Protein AF-A0A1W9SG39-F1 (afdb_monomer)

Mean predicted aligned error: 6.09 Å

Nearest PDB structures (foldseek):
  4rwr-assembly2_B  TM=7.608E-01  e=7.439E-05  Bacillus anthracis
  4rwr-assembly1_A  TM=7.223E-01  e=7.922E-05  Bacillus anthracis
  6ozb-assembly1_A  TM=2.897E-01  e=6.536E+00  Nostoc sp. PCC 7120 = FACHB-418

Secondary structure (DSSP, 8-state):
------STT---GGGS--TTSHHHHHHHHHSPPP-TT-GGG---TTS-HHHHTTSEEEEEEEHHHHHHHHHHHHTS---SEEEEEEEEE-TTS-EEEEEEEESS--EEEESHHHHHHHT-TT--S-S-EEEEEEE-TTS-EEEEEEEEE-SS---S--HHHHHHHHHTT--HHHHHHHHSTT------S--

Solvent-accessible surface area (backbone atoms only — not comparable to full-atom values): 10855 Å² total; per-residue (Å²): 111,69,61,81,56,63,18,97,81,63,58,58,76,77,83,42,62,64,24,48,40,70,68,34,32,47,50,45,62,76,56,67,68,57,22,46,49,43,54,94,77,62,86,58,88,83,56,64,70,73,65,58,55,27,45,60,36,75,53,73,42,48,38,69,56,42,37,48,31,36,18,62,64,68,75,41,84,34,58,57,62,68,46,76,41,79,74,35,42,41,67,44,30,32,39,47,27,34,38,37,39,31,74,71,40,69,46,80,40,60,42,55,72,51,46,18,43,29,70,25,96,88,38,47,58,35,42,27,54,51,72,45,70,44,59,48,98,87,67,48,46,54,27,40,37,39,44,29,38,40,61,58,92,73,70,68,71,56,66,61,23,46,51,45,41,40,77,73,68,46,49,74,65,58,48,46,50,66,50,40,74,94,69,82,89,76,87,88,68,85,135

pLDDT: mean 87.55, std 13.47, range [47.53, 98.62]

Structure (mmCIF, N/CA/C/O backbone):
data_AF-A0A1W9SG39-F1
#
_entry.id   AF-A0A1W9SG39-F1
#
loop_
_atom_site.group_PDB
_atom_site.id
_atom_site.type_symbol
_atom_site.label_atom_id
_atom_site.label_alt_id
_atom_site.label_comp_id
_atom_site.label_asym_id
_atom_site.label_entity_id
_atom_site.label_seq_id
_atom_site.pdbx_PDB_ins_code
_atom_site.Cartn_x
_atom_site.Cartn_y
_atom_site.Cartn_z
_atom_site.occupancy
_atom_site.B_iso_or_equiv
_atom_site.auth_seq_id
_atom_site.auth_comp_id
_atom_site.auth_asym_id
_atom_site.auth_atom_id
_atom_site.pdbx_PDB_model_num
ATOM 1 N N . MET A 1 1 ? 0.313 -7.801 -12.765 1.00 47.53 1 MET A N 1
ATOM 2 C CA . MET A 1 1 ? 1.581 -7.133 -12.410 1.00 47.53 1 MET A CA 1
ATOM 3 C C . MET A 1 1 ? 2.188 -7.935 -11.276 1.00 47.53 1 MET A C 1
ATOM 5 O O . MET A 1 1 ? 1.427 -8.334 -10.407 1.00 47.53 1 MET A O 1
ATOM 9 N N . PHE A 1 2 ? 3.479 -8.245 -11.322 1.00 56.44 2 PHE A N 1
ATOM 10 C CA . PHE A 1 2 ? 4.172 -8.919 -10.219 1.00 56.44 2 PHE A CA 1
ATOM 11 C C . PHE A 1 2 ? 4.842 -7.865 -9.333 1.00 56.44 2 PHE A C 1
ATOM 13 O O . PHE A 1 2 ? 5.082 -6.752 -9.811 1.00 56.44 2 PHE A O 1
ATOM 20 N N . PRO A 1 3 ? 5.133 -8.171 -8.063 1.00 58.78 3 PRO A N 1
ATOM 21 C CA . PRO A 1 3 ? 6.001 -7.320 -7.268 1.00 58.78 3 PRO A CA 1
ATOM 22 C C . PRO A 1 3 ? 7.351 -7.232 -7.992 1.00 58.78 3 PRO A C 1
ATOM 24 O O . PRO A 1 3 ? 7.796 -8.197 -8.618 1.00 58.78 3 PRO A O 1
ATOM 27 N N . ILE A 1 4 ? 7.947 -6.042 -8.008 1.00 65.19 4 ILE A N 1
ATOM 28 C CA . ILE A 1 4 ? 9.127 -5.782 -8.830 1.00 65.19 4 ILE A CA 1
ATOM 29 C C . ILE A 1 4 ? 10.373 -6.223 -8.050 1.00 65.19 4 ILE A C 1
ATOM 31 O O . ILE A 1 4 ? 10.741 -5.594 -7.058 1.00 65.19 4 ILE A O 1
ATOM 35 N N . PHE A 1 5 ? 10.979 -7.318 -8.513 1.00 70.81 5 PHE A N 1
ATOM 36 C CA . PHE A 1 5 ? 12.245 -7.899 -8.052 1.00 70.81 5 PHE A CA 1
ATOM 37 C C . PHE A 1 5 ? 13.243 -7.832 -9.210 1.00 70.81 5 PHE A C 1
ATOM 39 O O . PHE A 1 5 ? 13.433 -8.808 -9.933 1.00 70.81 5 PHE A O 1
ATOM 46 N N . ASP A 1 6 ? 13.762 -6.643 -9.497 1.00 71.69 6 ASP A N 1
ATOM 47 C CA . ASP A 1 6 ? 14.499 -6.388 -10.738 1.00 71.69 6 ASP A CA 1
ATOM 48 C C . ASP A 1 6 ? 15.906 -5.827 -10.541 1.00 71.69 6 ASP A C 1
ATOM 50 O O . ASP A 1 6 ? 16.498 -5.330 -11.487 1.00 71.69 6 ASP A O 1
ATOM 54 N N . GLY A 1 7 ? 16.472 -5.905 -9.337 1.00 67.38 7 GLY A N 1
ATOM 55 C CA . GLY A 1 7 ? 17.845 -5.468 -9.105 1.00 67.38 7 GLY A CA 1
ATOM 56 C C . GLY A 1 7 ? 18.887 -6.380 -9.764 1.00 67.38 7 GLY A C 1
ATOM 57 O O . GLY A 1 7 ? 18.636 -7.558 -10.019 1.00 67.38 7 GLY A O 1
ATOM 58 N N . ASP A 1 8 ? 20.097 -5.848 -9.966 1.00 62.97 8 ASP A N 1
ATOM 59 C CA . ASP A 1 8 ? 21.191 -6.489 -10.727 1.00 62.97 8 ASP A CA 1
ATOM 60 C C . ASP A 1 8 ? 21.603 -7.894 -10.242 1.00 62.97 8 ASP A C 1
ATOM 62 O O . ASP A 1 8 ? 22.225 -8.640 -10.992 1.00 62.97 8 ASP A O 1
ATOM 66 N N . ASN A 1 9 ? 21.259 -8.276 -9.007 1.00 58.53 9 ASN A N 1
ATOM 67 C CA . ASN A 1 9 ? 21.633 -9.573 -8.432 1.00 58.53 9 ASN A CA 1
ATOM 68 C C . ASN A 1 9 ? 20.589 -10.680 -8.648 1.00 58.53 9 ASN A C 1
ATOM 70 O O . ASN A 1 9 ? 20.768 -11.776 -8.122 1.00 58.53 9 ASN A O 1
ATOM 74 N N . GLY A 1 10 ? 19.515 -10.420 -9.404 1.00 53.59 10 GLY A N 1
ATOM 75 C CA . GLY A 1 10 ? 18.551 -11.455 -9.784 1.00 53.59 10 GLY A CA 1
ATOM 76 C C . GLY A 1 10 ? 17.919 -12.174 -8.589 1.00 53.59 10 GLY A C 1
ATOM 77 O O . GLY A 1 10 ? 17.768 -13.397 -8.628 1.00 53.59 10 GLY A O 1
ATOM 78 N N . GLU A 1 11 ? 17.579 -11.437 -7.524 1.00 52.72 11 GLU A N 1
ATOM 79 C CA . GLU A 1 11 ? 16.810 -12.002 -6.413 1.00 52.72 11 GLU A CA 1
ATOM 80 C C . GLU A 1 11 ? 15.514 -12.601 -6.961 1.00 52.72 11 GLU A C 1
ATOM 82 O O . GLU A 1 11 ? 14.768 -11.975 -7.720 1.00 52.72 11 GLU A O 1
ATOM 87 N N . ASN A 1 12 ? 15.298 -13.875 -6.647 1.00 53.62 12 ASN A N 1
ATOM 88 C CA . ASN A 1 12 ? 14.219 -14.642 -7.234 1.00 53.62 12 ASN A CA 1
ATOM 89 C C . ASN A 1 12 ? 12.923 -14.355 -6.473 1.00 53.62 12 ASN A C 1
ATOM 91 O O . ASN A 1 12 ? 12.893 -14.351 -5.247 1.00 53.62 12 ASN A O 1
ATOM 95 N N . LEU A 1 13 ? 11.811 -14.286 -7.212 1.00 52.53 13 LEU A N 1
ATOM 96 C CA . LEU A 1 13 ? 10.431 -14.337 -6.693 1.00 52.53 13 LEU A CA 1
ATOM 97 C C . LEU A 1 13 ? 10.198 -15.417 -5.611 1.00 52.53 13 LEU A C 1
ATOM 99 O O . LEU A 1 13 ? 9.230 -15.333 -4.867 1.00 52.53 13 LEU A O 1
ATOM 103 N N . LYS A 1 14 ? 11.065 -16.435 -5.541 1.00 57.56 14 LYS A N 1
ATOM 104 C CA . LYS A 1 14 ? 10.993 -17.569 -4.615 1.00 57.56 14 LYS A CA 1
ATOM 105 C C . LYS A 1 14 ? 11.201 -17.204 -3.143 1.00 57.56 14 LYS A C 1
ATOM 107 O O . LYS A 1 14 ? 10.814 -18.001 -2.302 1.00 57.56 14 LYS A O 1
ATOM 112 N N . ASP A 1 15 ? 11.783 -16.048 -2.825 1.00 66.19 15 ASP A N 1
ATOM 113 C CA . ASP A 1 15 ? 12.177 -15.737 -1.439 1.00 66.19 15 ASP A CA 1
ATOM 114 C C . ASP A 1 15 ? 11.034 -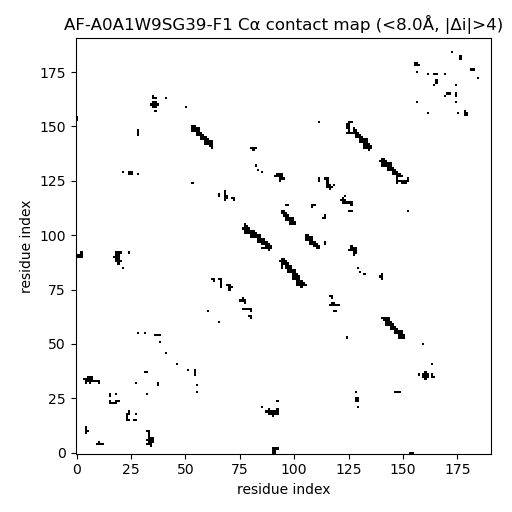15.148 -0.584 1.00 66.19 15 ASP A C 1
ATOM 116 O O . ASP A 1 15 ? 11.116 -15.111 0.652 1.00 66.19 15 ASP A O 1
ATOM 120 N N . TYR A 1 16 ? 9.954 -14.702 -1.236 1.00 68.56 16 TYR A N 1
ATOM 121 C CA . TYR A 1 16 ? 8.841 -13.978 -0.609 1.00 68.56 16 TYR A CA 1
ATOM 122 C C . TYR A 1 16 ? 7.468 -14.642 -0.793 1.00 68.56 16 TYR A C 1
ATOM 124 O O . TYR A 1 16 ? 6.475 -14.080 -0.337 1.00 68.56 16 TYR A O 1
ATOM 132 N N . ASP A 1 17 ? 7.415 -15.824 -1.419 1.00 76.75 17 ASP A N 1
ATOM 133 C CA . ASP A 1 17 ? 6.189 -16.598 -1.655 1.00 76.75 17 ASP A CA 1
ATOM 134 C C . ASP A 1 17 ? 5.049 -15.769 -2.303 1.00 76.75 17 ASP A C 1
ATOM 136 O O . ASP A 1 17 ? 5.285 -14.836 -3.076 1.00 76.75 17 ASP A O 1
ATOM 140 N N . ASP A 1 18 ? 3.787 -16.145 -2.068 1.00 86.06 18 ASP A N 1
ATOM 141 C CA . ASP A 1 18 ? 2.616 -15.473 -2.633 1.00 86.06 18 ASP A CA 1
ATOM 142 C C . ASP A 1 18 ? 2.240 -14.217 -1.832 1.00 86.06 18 ASP A C 1
ATOM 144 O O . ASP A 1 18 ? 1.757 -14.309 -0.700 1.00 86.06 18 ASP A O 1
ATOM 148 N N . LEU A 1 19 ? 2.409 -13.035 -2.438 1.00 89.25 19 LEU A N 1
ATOM 149 C CA . LEU A 1 19 ? 2.067 -11.750 -1.813 1.00 89.25 19 LEU A CA 1
ATOM 150 C C . LEU A 1 19 ? 0.557 -11.485 -1.698 1.00 89.25 19 LEU A C 1
ATOM 152 O O . LEU A 1 19 ? 0.167 -10.431 -1.189 1.00 89.25 19 LEU A O 1
ATOM 156 N N . THR A 1 20 ? -0.308 -12.399 -2.152 1.00 91.06 20 THR A N 1
ATOM 157 C CA . THR A 1 20 ? -1.731 -12.329 -1.788 1.00 91.06 20 THR A CA 1
ATOM 158 C C . THR A 1 20 ? -1.936 -12.541 -0.281 1.00 91.06 20 THR A C 1
ATOM 160 O O . THR A 1 20 ? -2.898 -12.015 0.280 1.00 91.06 20 THR A O 1
ATOM 163 N N . ALA A 1 21 ? -1.009 -13.232 0.396 1.00 91.25 21 ALA A N 1
ATOM 164 C CA . ALA A 1 21 ? -1.034 -13.439 1.839 1.00 91.25 21 ALA A CA 1
ATOM 165 C C . ALA A 1 21 ? -0.440 -12.244 2.612 1.00 91.25 21 ALA A C 1
ATOM 167 O O . ALA A 1 21 ? 0.646 -11.747 2.303 1.00 91.25 21 ALA A O 1
ATOM 168 N N . ASN A 1 22 ? -1.130 -11.812 3.676 1.00 88.50 22 ASN A N 1
ATOM 169 C CA . ASN A 1 22 ? -0.726 -10.668 4.505 1.00 88.50 22 ASN A CA 1
ATOM 170 C C . ASN A 1 22 ? 0.649 -10.859 5.177 1.00 88.50 22 ASN A C 1
ATOM 172 O O . ASN A 1 22 ? 1.426 -9.908 5.253 1.00 88.50 22 ASN A O 1
ATOM 176 N N . GLU A 1 23 ? 0.972 -12.071 5.635 1.00 90.38 23 GLU A N 1
ATOM 177 C CA . GLU A 1 23 ? 2.254 -12.378 6.290 1.00 90.38 23 GLU A CA 1
ATOM 178 C C . GLU A 1 23 ? 3.436 -12.271 5.316 1.00 90.38 23 GLU A C 1
ATOM 180 O O . GLU A 1 23 ? 4.444 -11.628 5.617 1.00 90.38 23 GLU A O 1
ATOM 185 N N . ASN A 1 24 ? 3.271 -12.813 4.108 1.00 91.06 24 ASN A N 1
ATOM 186 C CA . ASN A 1 24 ? 4.270 -12.746 3.042 1.00 91.06 24 ASN A CA 1
ATOM 187 C C . ASN A 1 24 ? 4.508 -11.301 2.595 1.00 91.06 24 ASN A C 1
ATOM 189 O O . ASN A 1 24 ? 5.651 -10.865 2.441 1.00 91.06 24 ASN A O 1
ATOM 193 N N . LEU A 1 25 ? 3.431 -10.517 2.458 1.00 91.94 25 LEU A N 1
ATOM 194 C CA . LEU A 1 25 ? 3.538 -9.088 2.183 1.00 91.94 25 LEU A CA 1
ATOM 195 C C . LEU A 1 25 ? 4.300 -8.360 3.293 1.00 91.94 25 LEU A C 1
ATOM 197 O O . LEU A 1 25 ? 5.172 -7.546 2.992 1.00 91.94 25 LEU A O 1
ATOM 201 N N . LYS A 1 26 ? 3.985 -8.634 4.563 1.00 93.25 26 LYS A N 1
ATOM 202 C CA . LYS A 1 26 ? 4.668 -8.010 5.699 1.00 93.25 26 LYS A CA 1
ATOM 203 C C . LYS A 1 26 ? 6.173 -8.242 5.610 1.00 93.25 26 LYS A C 1
ATOM 205 O O . LYS A 1 26 ? 6.919 -7.264 5.617 1.00 93.25 26 LYS A O 1
ATOM 210 N N . LYS A 1 27 ? 6.594 -9.496 5.403 1.00 90.69 27 LYS A N 1
ATOM 211 C CA . LYS A 1 27 ? 8.000 -9.859 5.168 1.00 90.69 27 LYS A CA 1
ATOM 212 C C . LYS A 1 27 ? 8.595 -9.072 3.997 1.00 90.69 27 LYS A C 1
ATOM 214 O O . LYS A 1 27 ? 9.631 -8.436 4.151 1.00 90.69 27 LYS A O 1
ATOM 219 N N . TRP A 1 28 ? 7.919 -9.039 2.849 1.00 88.94 28 TRP A N 1
ATOM 220 C CA . TRP A 1 28 ? 8.388 -8.327 1.653 1.00 88.94 28 TRP A CA 1
ATOM 221 C C . TRP A 1 28 ? 8.517 -6.804 1.836 1.00 88.94 28 TRP A C 1
ATOM 223 O O . TRP A 1 28 ? 9.405 -6.156 1.266 1.00 88.94 28 TRP A O 1
ATOM 233 N N . VAL A 1 29 ? 7.637 -6.198 2.633 1.00 90.00 29 VAL A N 1
ATOM 234 C CA . VAL A 1 29 ? 7.705 -4.771 2.964 1.00 90.00 29 VAL A CA 1
ATOM 235 C C . VAL A 1 29 ? 8.875 -4.497 3.915 1.00 90.00 29 VAL A C 1
ATOM 237 O O . VAL A 1 29 ? 9.604 -3.530 3.683 1.00 90.00 29 VAL A O 1
ATOM 240 N N . THR A 1 30 ? 9.097 -5.337 4.933 1.00 88.31 30 THR A N 1
ATOM 241 C CA . THR A 1 30 ? 10.156 -5.143 5.944 1.00 88.31 30 THR A CA 1
ATOM 242 C C . THR A 1 30 ? 11.551 -5.549 5.473 1.00 88.31 30 THR A C 1
ATOM 244 O O . THR A 1 30 ? 12.539 -4.966 5.916 1.00 88.31 30 THR A O 1
ATOM 247 N N . GLU A 1 31 ? 11.638 -6.508 4.556 1.00 86.44 31 GLU A N 1
ATOM 248 C CA . GLU A 1 31 ? 12.875 -7.019 3.962 1.00 86.44 31 GLU A CA 1
ATOM 249 C C . GLU A 1 31 ? 12.904 -6.623 2.481 1.00 86.44 31 GLU A C 1
ATOM 251 O O . GLU A 1 31 ? 12.595 -7.442 1.614 1.00 86.44 31 GLU A O 1
ATOM 256 N N . PRO A 1 32 ? 13.190 -5.347 2.157 1.00 78.56 32 PRO A N 1
ATOM 257 C CA . PRO A 1 32 ? 13.078 -4.864 0.792 1.00 78.56 32 PRO A CA 1
ATOM 258 C C . PRO A 1 32 ? 14.049 -5.598 -0.142 1.00 78.56 32 PRO A C 1
ATOM 260 O O . PRO A 1 32 ? 15.251 -5.588 0.141 1.00 78.56 32 PRO A O 1
ATOM 263 N N . PRO A 1 33 ? 13.565 -6.138 -1.275 1.00 77.31 33 PRO A N 1
ATOM 264 C CA . PRO A 1 33 ? 14.421 -6.828 -2.223 1.00 77.31 33 PRO A CA 1
ATOM 265 C C . PRO A 1 33 ? 15.349 -5.850 -2.942 1.00 77.31 33 PRO A C 1
ATOM 267 O O . PRO A 1 33 ? 15.151 -4.620 -2.941 1.00 77.31 33 PRO A O 1
ATOM 270 N N . ASN A 1 34 ? 16.330 -6.407 -3.637 1.00 78.12 34 ASN A N 1
ATOM 271 C CA . ASN A 1 34 ? 17.076 -5.672 -4.637 1.00 78.12 34 ASN A CA 1
ATOM 272 C C . ASN A 1 34 ? 16.163 -5.354 -5.836 1.00 78.12 34 ASN A C 1
ATOM 274 O O . ASN A 1 34 ? 15.663 -6.243 -6.524 1.00 78.12 34 ASN A O 1
ATOM 278 N N . ALA A 1 35 ? 15.942 -4.067 -6.086 1.00 82.44 35 ALA A N 1
ATOM 279 C CA . ALA A 1 35 ? 15.105 -3.567 -7.170 1.00 82.44 35 ALA A CA 1
ATOM 280 C C . ALA A 1 35 ? 15.704 -2.274 -7.719 1.00 82.44 35 ALA A C 1
ATOM 282 O O . ALA A 1 35 ? 16.256 -1.478 -6.953 1.00 82.44 35 ALA A O 1
ATOM 283 N N . TYR A 1 36 ? 15.539 -2.009 -9.015 1.00 82.88 36 TYR A N 1
ATOM 284 C CA . TYR 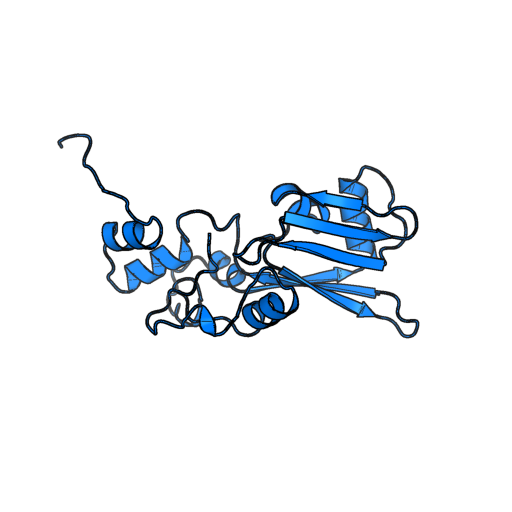A 1 36 ? 15.998 -0.759 -9.621 1.00 82.88 36 TYR A CA 1
ATOM 285 C C . TYR A 1 36 ? 15.362 0.459 -8.955 1.00 82.88 36 TYR A C 1
ATOM 287 O O . TYR A 1 36 ? 15.992 1.505 -8.884 1.00 82.88 36 TYR A O 1
ATOM 295 N N . CYS A 1 37 ? 14.142 0.353 -8.429 1.00 81.94 37 CYS A N 1
ATOM 296 C CA . CYS A 1 37 ? 13.484 1.446 -7.710 1.00 81.94 37 CYS A CA 1
ATOM 297 C C . CYS A 1 37 ? 13.874 1.560 -6.224 1.00 81.94 37 CYS A C 1
ATOM 299 O O . CYS A 1 37 ? 13.474 2.526 -5.571 1.00 81.94 37 CYS A O 1
ATOM 301 N N . ASN A 1 38 ? 14.653 0.615 -5.682 1.00 79.19 38 ASN A N 1
ATOM 302 C CA . ASN A 1 38 ? 15.137 0.662 -4.305 1.00 79.19 38 ASN A CA 1
ATOM 303 C C . ASN A 1 38 ? 16.299 1.657 -4.182 1.00 79.19 38 ASN A C 1
ATOM 305 O O . ASN A 1 38 ? 17.405 1.435 -4.678 1.00 79.19 38 ASN A O 1
ATOM 309 N N . SER A 1 39 ? 16.057 2.767 -3.486 1.00 59.59 39 SER A N 1
ATOM 310 C CA . SER A 1 39 ? 16.951 3.924 -3.454 1.00 59.59 39 SER A CA 1
ATOM 311 C C . SER A 1 39 ? 18.235 3.753 -2.641 1.00 59.59 39 SER A C 1
ATOM 313 O O . SER A 1 39 ? 19.024 4.694 -2.590 1.00 59.59 39 SER A O 1
ATOM 315 N N . LYS A 1 40 ? 18.497 2.586 -2.028 1.00 59.94 40 LYS A N 1
ATOM 316 C CA . LYS A 1 40 ? 19.786 2.319 -1.352 1.00 59.94 40 LYS A CA 1
ATOM 317 C C . LYS A 1 40 ? 21.003 2.465 -2.283 1.00 59.94 40 LYS A C 1
ATOM 319 O O . LYS A 1 40 ? 22.112 2.624 -1.790 1.00 59.94 40 LYS A O 1
ATOM 324 N N . PHE A 1 41 ? 20.792 2.471 -3.600 1.00 51.91 41 PHE A N 1
ATOM 325 C CA . PHE A 1 41 ? 21.831 2.662 -4.617 1.00 51.91 41 PHE A CA 1
ATOM 326 C C . PHE A 1 41 ? 21.831 4.058 -5.265 1.00 51.91 41 PHE A C 1
ATOM 328 O O . PHE A 1 41 ? 22.605 4.302 -6.186 1.00 51.91 41 PHE A O 1
ATOM 335 N N . ILE A 1 42 ? 20.984 4.984 -4.802 1.00 54.41 42 ILE A N 1
ATOM 336 C CA . ILE A 1 42 ? 20.874 6.339 -5.357 1.00 54.41 42 ILE A CA 1
ATOM 337 C C . ILE A 1 42 ? 21.730 7.285 -4.515 1.00 54.41 42 ILE A C 1
ATOM 339 O O . ILE A 1 42 ? 21.247 7.922 -3.579 1.00 54.41 42 ILE A O 1
ATOM 343 N N . LEU A 1 43 ? 23.015 7.366 -4.858 1.00 51.03 43 LEU A N 1
ATOM 344 C CA . LEU A 1 43 ? 23.953 8.351 -4.303 1.00 51.03 43 LEU A CA 1
ATOM 345 C C . LEU A 1 43 ? 23.907 9.696 -5.048 1.00 51.03 43 LEU A C 1
ATOM 347 O O . LEU A 1 43 ? 24.718 10.575 -4.770 1.00 51.03 43 LEU A O 1
ATOM 351 N N . ASP A 1 44 ? 22.971 9.858 -5.985 1.00 54.03 44 ASP A N 1
ATOM 352 C CA . ASP A 1 44 ? 22.950 11.005 -6.884 1.00 54.03 44 ASP A CA 1
ATOM 353 C C . ASP A 1 44 ? 22.110 12.172 -6.338 1.00 54.03 44 ASP A C 1
ATOM 355 O O . ASP A 1 44 ? 20.970 12.003 -5.868 1.00 54.03 44 ASP A O 1
ATOM 359 N N . PHE A 1 45 ? 22.697 13.368 -6.388 1.00 52.78 45 PHE A N 1
ATOM 360 C CA . PHE A 1 45 ? 22.136 14.595 -5.812 1.00 52.78 45 PHE A CA 1
ATOM 361 C C . PHE A 1 45 ? 20.902 15.076 -6.599 1.00 52.78 45 PHE A C 1
ATOM 363 O O . PHE A 1 45 ? 19.999 15.669 -6.006 1.00 52.78 45 PHE A O 1
ATOM 370 N N . ASP A 1 46 ? 20.815 14.714 -7.885 1.00 57.44 46 ASP A N 1
ATOM 371 C CA . ASP A 1 46 ? 19.743 15.105 -8.815 1.00 57.44 46 ASP A CA 1
ATOM 372 C C . ASP A 1 46 ? 18.540 14.149 -8.852 1.00 57.44 46 ASP A C 1
ATOM 374 O O . ASP A 1 46 ? 17.539 14.427 -9.519 1.00 57.44 46 ASP A O 1
ATOM 378 N N . PHE A 1 47 ? 18.566 13.033 -8.111 1.00 61.00 47 PHE A N 1
ATOM 379 C CA . PHE A 1 47 ? 17.383 12.178 -8.042 1.00 61.00 47 PHE A CA 1
ATOM 380 C C . PHE A 1 47 ? 16.248 12.908 -7.307 1.00 61.00 47 PHE A C 1
ATOM 382 O O . PHE A 1 47 ? 16.461 13.368 -6.175 1.00 61.00 47 PHE A O 1
ATOM 389 N N . PRO A 1 48 ? 15.029 12.986 -7.879 1.00 60.72 48 PRO A N 1
ATOM 390 C CA . PRO A 1 48 ? 13.941 13.730 -7.268 1.00 60.72 48 PRO A CA 1
ATOM 391 C C . PRO A 1 48 ? 13.663 13.208 -5.857 1.00 60.72 48 PRO A C 1
ATOM 393 O O . PRO A 1 48 ? 13.186 12.090 -5.670 1.00 60.72 48 PRO A O 1
ATOM 396 N N . GLY A 1 49 ? 13.973 14.025 -4.844 1.00 59.56 49 GLY A N 1
ATOM 397 C CA . GLY A 1 49 ? 13.978 13.586 -3.446 1.00 59.56 49 GLY A CA 1
ATOM 398 C C . GLY A 1 49 ? 12.650 12.992 -2.974 1.00 59.56 49 GLY A C 1
ATOM 399 O O . GLY A 1 49 ? 12.652 12.095 -2.135 1.00 59.56 49 GLY A O 1
ATOM 400 N N . HIS A 1 50 ? 11.534 13.420 -3.569 1.00 63.75 50 HIS A N 1
ATOM 401 C CA . HIS A 1 50 ? 10.211 12.868 -3.290 1.00 63.75 50 HIS A CA 1
ATOM 402 C C . HIS A 1 50 ? 10.105 11.378 -3.653 1.00 63.75 50 HIS A C 1
ATOM 404 O O . HIS A 1 50 ? 9.493 10.626 -2.906 1.00 63.75 50 HIS A O 1
ATOM 410 N N . LEU A 1 51 ? 10.760 10.913 -4.724 1.00 64.12 51 LEU A N 1
ATOM 411 C CA . LEU A 1 51 ? 10.710 9.514 -5.163 1.00 64.12 51 LEU A CA 1
ATOM 412 C C . LEU A 1 51 ? 11.424 8.550 -4.202 1.00 64.12 51 LEU A C 1
ATOM 414 O O . LEU A 1 51 ? 11.054 7.378 -4.136 1.00 64.12 51 LEU A O 1
ATOM 418 N N . ARG A 1 52 ? 12.403 9.030 -3.416 1.00 64.94 52 ARG A N 1
ATOM 419 C CA . ARG A 1 52 ? 13.149 8.196 -2.447 1.00 64.94 52 ARG A CA 1
ATOM 420 C C . ARG A 1 52 ? 12.261 7.694 -1.311 1.00 64.94 52 ARG A C 1
ATOM 422 O O . ARG A 1 52 ? 12.434 6.576 -0.841 1.00 64.94 52 ARG A O 1
ATOM 429 N N . ASN A 1 53 ? 11.279 8.496 -0.912 1.00 73.56 53 ASN A N 1
ATOM 430 C CA . ASN A 1 53 ? 10.444 8.214 0.254 1.00 73.56 53 ASN A CA 1
ATOM 431 C C . ASN A 1 53 ? 9.293 7.248 -0.044 1.00 73.56 53 ASN A C 1
ATOM 433 O O . ASN A 1 53 ? 8.567 6.863 0.867 1.00 73.56 53 ASN A O 1
ATOM 437 N N . TYR A 1 54 ? 9.104 6.867 -1.310 1.00 80.94 54 TYR A N 1
ATOM 438 C CA . TYR A 1 54 ? 7.979 6.035 -1.718 1.00 80.94 54 TYR A CA 1
ATOM 439 C C . TYR A 1 54 ? 8.330 4.565 -1.906 1.00 80.94 54 TYR A C 1
ATOM 441 O O . TYR A 1 54 ? 7.419 3.744 -1.948 1.00 80.94 54 TYR A O 1
ATOM 449 N N . PHE A 1 55 ? 9.610 4.190 -2.012 1.00 86.12 55 PHE A N 1
ATOM 450 C CA . PHE A 1 55 ? 9.964 2.778 -2.182 1.00 86.12 55 PHE A CA 1
ATOM 451 C C . PHE A 1 55 ? 9.510 1.934 -0.980 1.00 86.12 55 PHE A C 1
ATOM 453 O O . PHE A 1 55 ? 8.894 0.878 -1.156 1.00 86.12 55 PHE A O 1
ATOM 460 N N . ARG A 1 56 ? 9.746 2.444 0.231 1.00 89.62 56 ARG A N 1
ATOM 461 C CA . ARG A 1 56 ? 9.125 1.998 1.480 1.00 89.62 56 ARG A CA 1
ATOM 462 C C . ARG A 1 56 ? 8.690 3.231 2.252 1.00 89.62 56 ARG A C 1
ATOM 464 O O . ARG A 1 56 ? 9.507 4.118 2.489 1.00 89.62 56 ARG A O 1
ATOM 471 N N . TRP A 1 57 ? 7.420 3.282 2.621 1.00 91.75 57 TRP A N 1
ATOM 472 C CA . TRP A 1 57 ? 6.837 4.393 3.358 1.00 91.75 57 TRP A CA 1
ATOM 473 C C . TRP A 1 57 ? 6.176 3.893 4.638 1.00 91.75 57 TRP A C 1
ATOM 475 O O . TRP A 1 57 ? 5.700 2.761 4.724 1.00 91.75 57 TRP A O 1
ATOM 485 N N . LYS A 1 58 ? 6.164 4.766 5.642 1.00 94.94 58 LYS A N 1
ATOM 486 C CA . LYS A 1 58 ? 5.530 4.543 6.936 1.00 94.94 58 LYS A CA 1
ATOM 487 C C . LYS A 1 58 ? 4.709 5.775 7.279 1.00 94.94 58 LYS A C 1
ATOM 489 O O . LYS A 1 58 ? 5.224 6.888 7.186 1.00 94.94 58 LYS A O 1
ATOM 494 N N . VAL A 1 59 ? 3.464 5.576 7.689 1.00 95.81 59 VAL A N 1
ATOM 495 C CA . VAL A 1 59 ? 2.615 6.643 8.227 1.00 95.81 59 VAL A CA 1
ATOM 496 C C . VAL A 1 59 ? 1.798 6.095 9.388 1.00 95.81 59 VAL A C 1
ATOM 498 O O . VAL A 1 59 ? 1.345 4.955 9.340 1.00 95.81 59 VAL A O 1
ATOM 501 N N . SER A 1 60 ? 1.645 6.892 10.437 1.00 97.81 60 SER A N 1
ATOM 502 C CA . SER A 1 60 ? 0.843 6.552 11.610 1.00 97.81 60 SER A CA 1
ATOM 503 C C . SER A 1 60 ? -0.251 7.593 11.770 1.00 97.81 60 SER A C 1
ATOM 505 O O . SER A 1 60 ? 0.003 8.777 11.547 1.00 97.81 60 SER A O 1
ATOM 507 N N . TYR A 1 61 ? -1.437 7.135 12.148 1.00 98.38 61 TYR A N 1
ATOM 508 C CA . TYR A 1 61 ? -2.584 7.979 12.456 1.00 98.38 61 TYR A CA 1
ATOM 509 C C . TYR A 1 61 ? -3.162 7.564 13.800 1.00 98.38 61 TYR A C 1
ATOM 511 O O . TYR A 1 61 ? -3.256 6.366 14.095 1.00 98.38 61 TYR A O 1
ATOM 519 N N . GLU A 1 62 ? -3.579 8.544 14.590 1.00 98.38 62 GLU A N 1
ATOM 520 C CA . GLU A 1 62 ? -4.399 8.281 15.767 1.00 98.38 62 GLU A CA 1
ATOM 521 C C . GLU A 1 62 ? -5.750 7.694 15.326 1.00 98.38 62 GLU A C 1
ATOM 523 O O . GLU A 1 62 ? -6.261 7.988 14.238 1.00 98.38 62 GLU A O 1
ATOM 528 N N . ARG A 1 63 ? -6.359 6.847 16.165 1.00 98.19 63 ARG A N 1
ATOM 529 C CA . ARG A 1 63 ? -7.633 6.185 15.836 1.00 98.19 63 ARG A CA 1
ATOM 530 C C . ARG A 1 63 ? -8.710 7.199 15.435 1.00 98.19 63 ARG A C 1
ATOM 532 O O . ARG A 1 63 ? -9.414 6.987 14.453 1.00 98.19 63 ARG A O 1
ATOM 539 N N . ASN A 1 64 ? -8.809 8.311 16.161 1.00 98.06 64 ASN A N 1
ATOM 540 C CA . ASN A 1 64 ? -9.795 9.365 15.909 1.00 98.06 64 ASN A CA 1
ATOM 541 C C . ASN A 1 64 ? -9.588 10.087 14.563 1.00 98.06 64 ASN A C 1
ATOM 543 O O . ASN A 1 64 ? -10.564 10.518 13.947 1.00 98.06 64 ASN A O 1
ATOM 547 N N . GLU A 1 65 ? -8.349 10.209 14.081 1.00 98.19 65 GLU A N 1
ATOM 548 C CA . GLU A 1 65 ? -8.062 10.749 12.747 1.00 98.19 65 GLU A CA 1
ATOM 549 C C . GLU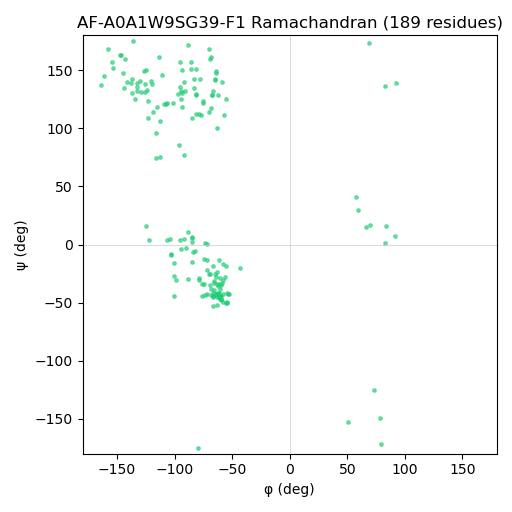 A 1 65 ? -8.588 9.806 11.658 1.00 98.19 65 GLU A C 1
ATOM 551 O O . GLU A 1 65 ? -9.269 10.244 10.731 1.00 98.19 65 GLU A O 1
ATOM 556 N N . LEU A 1 66 ? -8.354 8.498 11.799 1.00 98.44 66 LEU A N 1
ATOM 557 C CA . LEU A 1 66 ? -8.875 7.500 10.860 1.00 98.44 66 LEU A CA 1
ATOM 558 C C . LEU A 1 66 ? -10.396 7.400 10.902 1.00 98.44 66 LEU A C 1
ATOM 560 O O . LEU A 1 66 ? -11.031 7.352 9.851 1.00 98.44 66 LEU A O 1
ATOM 564 N N . GLU A 1 67 ? -10.997 7.428 12.091 1.00 98.56 67 GLU A N 1
ATOM 565 C CA . GLU A 1 67 ? -12.452 7.510 12.250 1.00 98.56 67 GLU A CA 1
ATOM 566 C C . GLU A 1 67 ? -13.018 8.718 11.499 1.00 98.56 67 GLU A C 1
ATOM 568 O O . GLU A 1 67 ? -14.043 8.599 10.820 1.00 98.56 67 GLU A O 1
ATOM 573 N N . HIS A 1 68 ? -12.337 9.868 11.572 1.00 98.44 68 HIS A N 1
ATOM 574 C CA . HIS A 1 68 ? -12.712 11.060 10.825 1.00 98.44 68 HIS A CA 1
ATOM 575 C C . HIS A 1 68 ? -12.614 10.835 9.311 1.00 98.44 68 HIS A C 1
ATOM 577 O O . HIS A 1 68 ? -13.605 11.057 8.613 1.00 98.44 68 HIS A O 1
ATOM 583 N N . PHE A 1 69 ? -11.477 10.353 8.796 1.00 98.38 69 PHE A N 1
ATOM 584 C CA . PHE A 1 69 ? -11.284 10.122 7.356 1.00 98.38 69 PHE A CA 1
ATOM 585 C C . PHE A 1 69 ? -12.301 9.129 6.789 1.00 98.38 69 PHE A C 1
ATOM 587 O O . PHE A 1 69 ? -12.952 9.410 5.779 1.00 98.38 69 PHE A O 1
ATOM 594 N N . ILE A 1 70 ? -12.508 8.007 7.479 1.00 98.31 70 ILE A N 1
ATOM 595 C CA . ILE A 1 70 ? -13.436 6.964 7.045 1.00 98.31 70 ILE A CA 1
ATOM 596 C C . ILE A 1 70 ? -14.881 7.467 7.133 1.00 98.31 70 ILE A C 1
ATOM 598 O O . ILE A 1 70 ? -15.670 7.208 6.226 1.00 98.31 70 ILE A O 1
ATOM 602 N N . SER A 1 71 ? -15.234 8.241 8.166 1.00 98.12 71 SER A N 1
ATOM 603 C CA . SER A 1 71 ? -16.576 8.833 8.275 1.00 98.12 71 SER A CA 1
ATOM 604 C C . SER A 1 71 ? -16.851 9.866 7.178 1.00 98.12 71 SER A C 1
ATOM 606 O O . SER A 1 71 ? -17.959 9.911 6.642 1.00 98.12 71 SER A O 1
ATOM 608 N N . GLN A 1 72 ? -15.855 10.690 6.824 1.00 97.31 72 GLN A N 1
ATOM 609 C CA . GLN A 1 72 ? -15.962 11.635 5.706 1.00 97.31 72 GLN A CA 1
ATOM 610 C C . GLN A 1 72 ? -16.151 10.897 4.380 1.00 97.31 72 GLN A C 1
ATOM 612 O O . GLN A 1 72 ? -17.038 11.248 3.605 1.00 97.31 72 GLN A O 1
ATOM 617 N N . TYR A 1 73 ? -15.367 9.842 4.147 1.00 96.81 73 TYR A N 1
ATOM 618 C CA . TYR A 1 73 ? -15.507 8.988 2.971 1.00 96.81 73 TYR A CA 1
ATOM 619 C C . TYR A 1 73 ? -16.893 8.325 2.894 1.00 96.81 73 TYR A C 1
ATOM 621 O O . TYR A 1 73 ? -17.548 8.374 1.855 1.00 96.81 73 TYR A O 1
ATOM 629 N N . ALA A 1 74 ? -17.362 7.737 3.998 1.00 96.06 74 ALA A N 1
ATOM 630 C CA . ALA A 1 74 ? -18.628 7.009 4.053 1.00 96.06 74 ALA A CA 1
ATOM 631 C C . ALA A 1 74 ? -19.868 7.923 4.058 1.00 96.06 74 ALA A C 1
ATOM 633 O O . ALA A 1 74 ? -20.990 7.431 3.929 1.00 96.06 74 ALA A O 1
ATOM 634 N N . GLY A 1 75 ? -19.695 9.233 4.268 1.00 97.31 75 GLY A N 1
ATOM 635 C CA . GLY A 1 75 ? -20.797 10.188 4.424 1.00 97.31 75 GLY A CA 1
ATOM 636 C C . GLY A 1 75 ? -21.632 9.975 5.693 1.00 97.31 75 GLY A C 1
ATOM 637 O O . GLY A 1 75 ? -22.746 10.489 5.794 1.00 97.31 75 GLY A O 1
ATOM 638 N N . ARG A 1 76 ? -21.125 9.201 6.660 1.00 96.75 76 ARG A N 1
ATOM 639 C CA . ARG A 1 76 ? -21.787 8.881 7.934 1.00 96.75 76 ARG A CA 1
ATOM 640 C C . ARG A 1 76 ? -20.757 8.543 9.005 1.00 96.75 76 ARG A C 1
ATOM 642 O O . ARG A 1 76 ? -19.656 8.114 8.683 1.00 96.75 76 ARG A O 1
ATOM 649 N N . LYS A 1 77 ? -21.127 8.693 10.278 1.00 97.19 77 LYS A N 1
ATOM 650 C CA . LYS A 1 77 ? -20.293 8.219 11.392 1.00 97.19 77 LYS A CA 1
ATOM 651 C C . LYS A 1 77 ? -20.179 6.694 11.358 1.00 97.19 77 LYS A C 1
ATOM 653 O O . LYS A 1 77 ? -21.167 6.020 11.066 1.00 97.19 77 LYS A O 1
ATOM 658 N N . ILE A 1 78 ? -18.992 6.185 11.678 1.00 97.81 78 ILE A N 1
ATOM 659 C CA . ILE A 1 78 ? -18.730 4.742 11.816 1.00 97.81 78 ILE A CA 1
ATOM 660 C C . ILE A 1 78 ? -18.652 4.268 13.274 1.00 97.81 78 ILE A C 1
ATOM 662 O O . ILE A 1 78 ? -18.616 3.067 13.529 1.00 97.81 78 ILE A O 1
ATOM 666 N N . GLY A 1 79 ? -18.641 5.206 14.222 1.00 97.50 79 GLY A N 1
ATOM 667 C CA . GLY A 1 79 ? -18.386 4.920 15.628 1.00 97.50 79 GLY A CA 1
ATOM 668 C C . GLY A 1 79 ? -16.897 4.720 15.901 1.00 97.50 79 GLY A C 1
ATOM 669 O O . GLY A 1 79 ? -16.063 5.342 15.240 1.00 97.50 79 GLY A O 1
ATOM 670 N N . SER A 1 80 ? -16.565 3.884 16.882 1.00 97.75 80 SER A N 1
ATOM 671 C CA . SER A 1 80 ? -15.173 3.612 17.237 1.00 97.75 80 SER A CA 1
ATOM 672 C C . SER A 1 80 ? -14.546 2.576 16.313 1.00 97.75 80 SER A C 1
ATOM 674 O O . SER A 1 80 ? -15.108 1.496 16.137 1.00 97.75 80 SER A O 1
ATOM 676 N N . LEU A 1 81 ? -13.381 2.895 15.749 1.00 98.38 81 LEU A N 1
ATOM 677 C CA . LEU A 1 81 ? -12.644 2.004 14.852 1.00 98.38 81 LEU A CA 1
ATOM 678 C C . LEU A 1 81 ? -11.950 0.890 15.647 1.00 98.38 81 LEU A C 1
ATOM 680 O O . LEU A 1 81 ? -11.131 1.164 16.525 1.00 98.38 81 LEU A O 1
ATOM 684 N N . PHE A 1 82 ? -12.250 -0.361 15.303 1.00 97.56 82 PHE A N 1
ATOM 685 C CA . PHE A 1 82 ? -11.655 -1.548 15.916 1.00 97.56 82 PHE A CA 1
ATOM 686 C C . PHE A 1 82 ? -10.556 -2.148 15.045 1.00 97.56 82 PHE A C 1
ATOM 688 O O . PHE A 1 82 ? -9.493 -2.494 15.551 1.00 97.56 82 PHE A O 1
ATOM 695 N N . GLU A 1 83 ? -10.786 -2.265 13.735 1.00 97.69 83 GLU A N 1
ATOM 696 C CA . GLU A 1 83 ? -9.842 -2.956 12.860 1.00 97.69 83 GLU A CA 1
ATOM 697 C C . GLU A 1 83 ? -9.901 -2.473 11.411 1.00 97.69 83 GLU A C 1
ATOM 699 O O . GLU A 1 83 ? -10.938 -2.021 10.918 1.00 97.69 83 GLU A O 1
ATOM 704 N N . ILE A 1 84 ? -8.763 -2.593 10.727 1.00 98.25 84 ILE A N 1
ATOM 705 C CA . ILE A 1 84 ? -8.610 -2.378 9.290 1.00 98.25 84 ILE A CA 1
ATOM 706 C C . ILE A 1 84 ? -8.030 -3.672 8.722 1.00 98.25 84 ILE A C 1
ATOM 708 O O . ILE A 1 84 ? -6.863 -3.989 8.954 1.00 98.25 84 ILE A O 1
ATOM 712 N N . LEU A 1 85 ? -8.843 -4.409 7.977 1.00 97.38 85 LEU A N 1
ATOM 713 C CA . LEU A 1 85 ? -8.549 -5.750 7.493 1.00 97.38 85 LEU A CA 1
ATOM 714 C C . LEU A 1 85 ? -8.395 -5.750 5.973 1.00 97.38 85 LEU A C 1
ATOM 716 O O . LEU A 1 85 ? -9.382 -5.656 5.248 1.00 97.38 85 LEU A O 1
ATOM 720 N N . PRO A 1 86 ? -7.171 -5.877 5.440 1.00 96.81 86 PRO A N 1
ATOM 721 C CA . PRO A 1 86 ? -6.976 -6.176 4.028 1.00 96.81 86 PRO A CA 1
ATOM 722 C C . PRO A 1 86 ? -7.569 -7.555 3.694 1.00 96.81 86 PRO A C 1
ATOM 724 O O . PRO A 1 86 ? -6.941 -8.576 3.987 1.00 96.81 86 PRO A O 1
ATOM 727 N N . SER A 1 87 ? -8.770 -7.581 3.108 1.00 96.31 87 SER A N 1
ATOM 728 C CA . SER A 1 87 ? -9.544 -8.806 2.856 1.00 96.31 87 SER A CA 1
ATOM 729 C C . SER A 1 87 ? -9.209 -9.446 1.508 1.00 96.31 87 SER A C 1
ATOM 731 O O . SER A 1 87 ? -9.246 -10.669 1.381 1.00 96.31 87 SER A O 1
ATOM 733 N N . LEU A 1 88 ? -8.814 -8.645 0.509 1.00 96.56 88 LEU A N 1
ATOM 734 C CA . LEU A 1 88 ? -8.406 -9.144 -0.806 1.00 96.56 88 LEU A CA 1
ATOM 735 C C . LEU A 1 88 ? -7.161 -8.432 -1.330 1.00 96.56 88 LEU A C 1
ATOM 737 O O . LEU A 1 88 ? -7.112 -7.202 -1.420 1.00 96.56 88 LEU A O 1
ATOM 741 N N . ARG A 1 89 ? -6.178 -9.219 -1.776 1.00 94.56 89 ARG A N 1
ATOM 742 C CA . ARG A 1 89 ? -4.968 -8.747 -2.461 1.00 94.56 89 ARG A CA 1
ATOM 743 C C . ARG A 1 89 ? -4.769 -9.460 -3.781 1.00 94.56 89 ARG A C 1
ATOM 745 O O . ARG A 1 89 ? -5.069 -10.641 -3.917 1.00 94.56 89 ARG A O 1
ATOM 752 N N . ASN A 1 90 ? -4.171 -8.748 -4.727 1.00 92.31 90 ASN A N 1
ATOM 753 C CA . ASN A 1 90 ? -3.646 -9.378 -5.932 1.00 92.31 90 ASN A CA 1
ATOM 754 C C . ASN A 1 90 ? -2.197 -9.861 -5.729 1.00 92.31 90 ASN A C 1
ATOM 756 O O . ASN A 1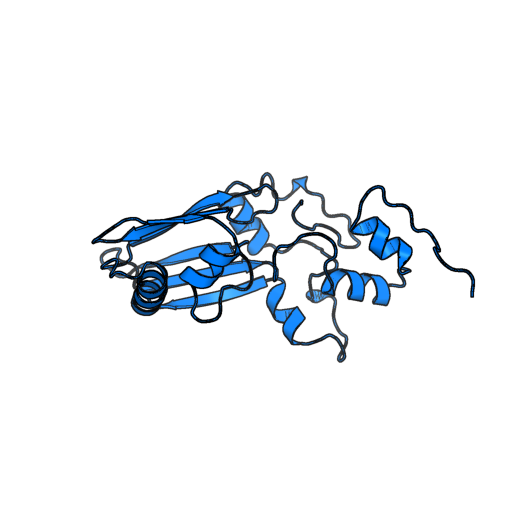 90 ? -1.529 -9.503 -4.760 1.00 92.31 90 ASN A O 1
ATOM 760 N N . HIS A 1 91 ? -1.672 -10.599 -6.708 1.00 88.62 91 HIS A N 1
ATOM 761 C CA . HIS A 1 91 ? -0.306 -11.141 -6.682 1.00 88.62 91 HIS A CA 1
ATOM 762 C C . HIS A 1 91 ? 0.818 -10.090 -6.611 1.00 88.62 91 HIS A C 1
ATOM 764 O O . HIS A 1 91 ? 1.958 -10.447 -6.339 1.00 88.62 91 HIS A O 1
ATOM 770 N N . SER A 1 92 ? 0.538 -8.800 -6.852 1.00 87.44 92 SER A N 1
ATOM 771 C CA . SER A 1 92 ? 1.516 -7.720 -6.620 1.00 87.44 92 SER A CA 1
ATOM 772 C C . SER A 1 92 ? 1.543 -7.213 -5.175 1.00 87.44 92 SER A C 1
ATOM 774 O O . SER A 1 92 ? 2.261 -6.257 -4.890 1.00 87.44 92 SER A O 1
ATOM 776 N N . GLY A 1 93 ? 0.740 -7.798 -4.279 1.00 92.19 93 GLY A N 1
ATOM 777 C CA . GLY A 1 93 ? 0.599 -7.371 -2.885 1.00 92.19 93 GLY A CA 1
ATOM 778 C C . GLY A 1 93 ? -0.365 -6.199 -2.672 1.00 92.19 93 GLY A C 1
ATOM 779 O O . GLY A 1 93 ? -0.566 -5.739 -1.544 1.00 92.19 93 GLY A O 1
ATOM 780 N N . ARG A 1 94 ? -0.993 -5.700 -3.741 1.00 94.62 94 ARG A N 1
ATOM 781 C CA . ARG A 1 94 ? -1.897 -4.545 -3.683 1.00 94.62 94 ARG A CA 1
ATOM 782 C C . ARG A 1 94 ? -3.279 -4.966 -3.227 1.00 94.62 94 ARG A C 1
ATOM 784 O O . ARG A 1 94 ? -3.871 -5.877 -3.808 1.00 94.62 94 ARG A O 1
ATOM 791 N N . ILE A 1 95 ? -3.785 -4.254 -2.229 1.00 97.19 95 ILE A N 1
ATOM 792 C CA . ILE A 1 95 ? -5.132 -4.435 -1.702 1.00 97.19 95 ILE A CA 1
ATOM 793 C C . ILE A 1 95 ? -6.139 -4.011 -2.769 1.00 97.19 95 ILE A C 1
ATOM 795 O O . ILE A 1 95 ? -6.039 -2.921 -3.342 1.00 97.19 95 ILE A O 1
ATOM 799 N N . GLN A 1 96 ? -7.087 -4.903 -3.038 1.00 96.75 96 GLN A N 1
ATOM 800 C CA . GLN A 1 96 ? -8.253 -4.666 -3.883 1.00 96.75 96 GLN A CA 1
ATOM 801 C C . GLN A 1 96 ? -9.499 -4.382 -3.043 1.00 96.75 96 GLN A C 1
ATOM 803 O O . GLN A 1 96 ? -10.377 -3.656 -3.509 1.00 96.75 96 GLN A O 1
ATOM 808 N N . GLU A 1 97 ? -9.538 -4.912 -1.819 1.00 98.31 97 GLU A N 1
ATOM 809 C CA . GLU A 1 97 ? -10.621 -4.744 -0.857 1.00 98.31 97 GLU A CA 1
ATOM 810 C C . GLU A 1 97 ? -10.078 -4.663 0.575 1.00 98.31 97 GLU A C 1
ATOM 812 O O . GLU A 1 97 ? -9.200 -5.441 0.961 1.00 98.31 97 GLU A O 1
ATOM 817 N N . VAL A 1 98 ? -10.593 -3.705 1.347 1.00 98.25 98 VAL A N 1
ATOM 818 C CA . VAL A 1 98 ? -10.344 -3.572 2.784 1.00 98.25 98 VAL A CA 1
ATOM 819 C C . VAL A 1 98 ? -11.673 -3.556 3.533 1.00 98.25 98 VAL A C 1
ATOM 821 O O . VAL A 1 98 ? -12.598 -2.831 3.163 1.00 98.25 98 VAL A O 1
ATOM 824 N N . GLU A 1 99 ? -11.758 -4.342 4.596 1.00 98.38 99 GLU A N 1
ATOM 825 C CA . GLU A 1 99 ? -12.852 -4.310 5.555 1.00 98.38 99 GLU A CA 1
ATOM 826 C C . GLU A 1 99 ? -12.475 -3.413 6.737 1.00 98.38 99 GLU A C 1
ATOM 828 O O . GLU A 1 99 ? -11.388 -3.508 7.305 1.00 98.38 99 GLU A O 1
ATOM 833 N N . ILE A 1 100 ? -13.381 -2.517 7.104 1.00 98.44 100 ILE A N 1
ATOM 834 C CA . ILE A 1 100 ? -13.283 -1.648 8.270 1.00 98.44 100 ILE A CA 1
ATOM 835 C C . ILE A 1 100 ? -14.279 -2.164 9.297 1.00 98.44 100 ILE A C 1
ATOM 837 O O . ILE A 1 100 ? -15.480 -2.198 9.016 1.00 98.44 100 ILE A O 1
ATOM 841 N N . LEU A 1 101 ? -13.790 -2.536 10.478 1.00 98.31 101 LEU A N 1
ATOM 842 C CA . LEU A 1 101 ? -14.624 -2.965 11.597 1.00 98.31 101 LEU A CA 1
ATOM 843 C C . LEU A 1 101 ? -14.752 -1.821 12.599 1.00 98.31 101 LEU A C 1
ATOM 845 O O . LEU A 1 101 ? -13.743 -1.324 13.102 1.00 98.31 101 LEU A O 1
ATOM 849 N N . ALA A 1 102 ? -15.981 -1.397 12.884 1.00 98.06 102 ALA A N 1
ATOM 850 C CA . ALA A 1 102 ? -16.248 -0.293 13.801 1.00 98.06 102 ALA A CA 1
ATOM 851 C C . ALA A 1 102 ? -17.565 -0.491 14.564 1.00 98.06 102 ALA A C 1
ATOM 853 O O . ALA A 1 102 ? -18.405 -1.303 14.174 1.00 98.06 102 ALA A O 1
ATOM 854 N N . SER A 1 103 ? -17.745 0.244 15.666 1.00 97.88 103 SER A N 1
ATOM 855 C CA . SER A 1 103 ? -18.847 0.007 16.612 1.00 97.88 103 SER A CA 1
ATOM 856 C C . SER A 1 103 ? -20.246 0.164 16.018 1.00 97.88 103 SER A C 1
ATOM 858 O O . SER A 1 103 ? -21.158 -0.548 16.435 1.00 97.88 103 SER A O 1
ATOM 860 N N . ASP A 1 104 ? -20.428 1.083 15.067 1.00 97.44 104 ASP A N 1
ATOM 861 C CA . ASP A 1 104 ? -21.759 1.408 14.543 1.00 97.44 104 ASP A CA 1
ATOM 862 C C . ASP A 1 104 ? -22.032 0.685 13.219 1.00 97.44 104 ASP A C 1
ATOM 864 O O . ASP A 1 104 ? -23.179 0.381 12.886 1.00 97.44 104 ASP A O 1
ATOM 868 N N . THR A 1 105 ? -20.985 0.432 12.429 1.00 94.44 105 THR A N 1
ATOM 869 C CA . THR A 1 105 ? -21.084 -0.258 11.142 1.00 94.44 105 THR A CA 1
ATOM 870 C C . THR A 1 105 ? -19.734 -0.805 10.709 1.00 94.44 105 THR A C 1
ATOM 872 O O . THR A 1 105 ? -18.712 -0.134 10.828 1.00 94.44 105 THR A O 1
ATOM 875 N N . ASN A 1 106 ? -19.763 -1.963 10.057 1.00 97.19 106 ASN A N 1
ATOM 876 C CA . ASN A 1 106 ? -18.646 -2.410 9.236 1.00 97.19 106 ASN A CA 1
ATOM 877 C C . ASN A 1 106 ? -18.777 -1.820 7.826 1.00 97.19 106 ASN A C 1
ATOM 879 O O . ASN A 1 106 ? -19.894 -1.539 7.371 1.00 97.19 106 ASN A O 1
ATOM 883 N N . LEU A 1 107 ? -17.652 -1.614 7.145 1.00 97.69 107 LEU A N 1
ATOM 884 C CA . LEU A 1 107 ? -17.601 -1.135 5.763 1.00 97.69 107 LEU A CA 1
ATOM 885 C C . LEU A 1 107 ? -16.642 -1.996 4.951 1.00 97.69 107 LEU A C 1
ATOM 887 O O . LEU A 1 107 ? -15.541 -2.277 5.403 1.00 97.69 107 LEU A O 1
ATOM 891 N N . THR A 1 108 ? -17.021 -2.321 3.723 1.00 98.44 108 THR A N 1
ATOM 892 C CA . THR A 1 108 ? -16.115 -2.912 2.737 1.00 98.44 108 THR A CA 1
ATOM 893 C C . THR A 1 108 ? -15.794 -1.848 1.698 1.00 98.44 108 THR A C 1
ATOM 895 O O . THR A 1 108 ? -16.702 -1.289 1.078 1.00 98.44 108 THR A O 1
ATOM 898 N N . ILE A 1 109 ? -14.512 -1.536 1.525 1.00 98.38 109 ILE A N 1
ATOM 899 C CA . ILE A 1 109 ? -14.032 -0.510 0.596 1.00 98.38 109 ILE A CA 1
ATOM 900 C C . ILE A 1 109 ? -13.206 -1.196 -0.485 1.00 98.38 109 ILE A C 1
ATOM 902 O O . ILE A 1 109 ? -12.170 -1.801 -0.211 1.00 98.38 109 ILE A O 1
ATOM 906 N N . THR A 1 110 ? -13.662 -1.082 -1.729 1.00 98.06 110 THR A N 1
ATOM 907 C CA . THR A 1 110 ? -13.023 -1.698 -2.896 1.00 98.06 110 THR A CA 1
ATOM 908 C C . THR A 1 110 ? -12.410 -0.652 -3.815 1.00 98.06 110 THR A C 1
ATOM 910 O O . THR A 1 110 ? -12.997 0.405 -4.045 1.00 98.06 110 THR A O 1
ATOM 913 N N . GLY A 1 111 ? -11.294 -1.003 -4.449 1.00 94.81 111 GLY A N 1
ATOM 914 C CA . GLY A 1 111 ? -10.668 -0.192 -5.489 1.00 94.81 111 GLY A CA 1
ATOM 915 C C . GLY A 1 111 ? -9.602 0.765 -4.959 1.00 94.81 111 GLY A C 1
ATOM 916 O O . GLY A 1 111 ? -9.757 1.416 -3.931 1.00 94.81 111 GLY A O 1
ATOM 917 N N . GLU A 1 112 ? -8.503 0.869 -5.708 1.00 94.25 112 GLU A N 1
ATOM 918 C CA . GLU A 1 112 ? -7.271 1.538 -5.271 1.00 94.25 112 GLU A CA 1
ATOM 919 C C . GLU A 1 112 ? -7.492 2.978 -4.798 1.00 94.25 112 GLU A C 1
ATOM 921 O O . GLU A 1 112 ? -7.062 3.363 -3.712 1.00 94.25 112 GLU A O 1
ATOM 926 N N . ARG A 1 113 ? -8.198 3.771 -5.609 1.00 95.06 113 ARG A N 1
ATOM 927 C CA . ARG A 1 113 ? -8.452 5.184 -5.321 1.00 95.06 113 ARG A CA 1
ATOM 928 C C . ARG A 1 113 ? -9.265 5.366 -4.045 1.00 95.06 113 ARG A C 1
ATOM 930 O O . ARG A 1 113 ? -8.973 6.278 -3.276 1.00 95.06 113 ARG A O 1
ATOM 937 N N . GLU A 1 114 ? -10.279 4.533 -3.855 1.00 97.62 114 GLU A N 1
ATOM 938 C CA . GLU A 1 114 ? -11.208 4.658 -2.737 1.00 97.62 114 GLU A CA 1
ATOM 939 C C . GLU A 1 114 ? -10.530 4.227 -1.436 1.00 97.62 114 GLU A C 1
ATOM 941 O O . GLU A 1 114 ? -10.567 4.983 -0.471 1.00 97.62 114 GLU A O 1
ATOM 946 N N . ILE A 1 115 ? -9.783 3.115 -1.458 1.00 98.19 115 ILE A N 1
ATOM 947 C CA . ILE A 1 115 ? -8.976 2.646 -0.320 1.00 98.19 115 ILE A CA 1
ATOM 948 C C . ILE A 1 115 ? -7.953 3.705 0.108 1.00 98.19 115 ILE A C 1
ATOM 950 O O . ILE A 1 115 ? -7.845 4.029 1.290 1.00 98.19 115 ILE A O 1
ATOM 954 N N . CYS A 1 116 ? -7.190 4.266 -0.837 1.00 96.88 116 CYS A N 1
ATOM 955 C CA . CYS A 1 116 ? -6.179 5.266 -0.498 1.00 96.88 116 CYS A CA 1
ATOM 956 C C . CYS A 1 116 ? -6.804 6.513 0.135 1.00 96.88 116 CYS A C 1
ATOM 958 O O . CYS A 1 116 ? -6.246 7.039 1.096 1.00 96.88 116 CYS A O 1
ATOM 960 N N . LYS A 1 117 ? -7.936 6.986 -0.400 1.00 96.81 117 LYS A N 1
ATOM 961 C CA . LYS A 1 117 ? -8.624 8.195 0.075 1.00 96.81 117 LYS A CA 1
ATOM 962 C C . LYS A 1 117 ? -9.368 8.003 1.390 1.00 96.81 117 LYS A C 1
ATOM 964 O O . LYS A 1 117 ? -9.451 8.947 2.164 1.00 96.81 117 LYS A O 1
ATOM 969 N N . SER A 1 118 ? -9.928 6.823 1.642 1.00 97.75 118 SER A N 1
ATOM 970 C CA . SER A 1 118 ? -10.697 6.578 2.864 1.00 97.75 118 SER A CA 1
ATOM 971 C C . SER A 1 118 ? -9.816 6.502 4.112 1.00 97.75 118 SER A C 1
ATOM 973 O O . SER A 1 118 ? -10.310 6.698 5.215 1.00 97.75 118 SER A O 1
ATOM 975 N N . LEU A 1 119 ? -8.522 6.208 3.945 1.00 97.69 119 LEU A N 1
ATOM 976 C CA . LEU A 1 119 ? -7.571 5.950 5.033 1.00 97.69 119 LEU A CA 1
ATOM 977 C C . LEU A 1 119 ? -6.567 7.090 5.268 1.00 97.69 119 LEU A C 1
ATOM 979 O O . LEU A 1 119 ? -5.649 6.946 6.070 1.00 97.69 119 LEU A O 1
ATOM 983 N N . SER A 1 120 ? -6.690 8.206 4.549 1.00 96.62 120 SER A N 1
ATOM 984 C CA . SER A 1 120 ? -5.770 9.340 4.661 1.00 96.62 120 SER A CA 1
ATOM 985 C C . SER A 1 120 ? -6.367 10.593 4.032 1.00 96.62 120 SER A C 1
ATOM 987 O O . SER A 1 120 ? -6.863 10.535 2.909 1.00 96.62 120 SER A O 1
ATOM 989 N N . GLU A 1 121 ? -6.216 11.747 4.686 1.00 91.88 121 GLU A N 1
ATOM 990 C CA . GLU A 1 121 ? -6.638 13.049 4.143 1.00 91.88 121 GLU A CA 1
ATOM 991 C C . GLU A 1 121 ? -6.067 13.329 2.738 1.00 91.88 121 GLU A C 1
ATOM 993 O O . GLU A 1 121 ? -6.770 13.804 1.847 1.00 91.88 121 GLU A O 1
ATOM 998 N N . LYS A 1 122 ? -4.783 13.013 2.519 1.00 91.44 122 LYS A N 1
ATOM 999 C CA . LYS A 1 122 ? -4.081 13.261 1.244 1.00 91.44 122 LYS A CA 1
ATOM 1000 C C . LYS A 1 122 ? -4.083 12.053 0.308 1.00 91.44 122 LYS A C 1
ATOM 1002 O O . LYS A 1 122 ? -3.603 12.155 -0.821 1.00 91.44 122 LYS A O 1
ATOM 1007 N N . GLY A 1 123 ? -4.631 10.931 0.763 1.00 94.12 123 GLY A N 1
ATOM 1008 C CA . GLY A 1 123 ? -4.512 9.640 0.109 1.00 94.12 123 GLY A CA 1
ATOM 1009 C C . GLY A 1 123 ? -3.209 8.917 0.459 1.00 94.12 123 GLY A C 1
ATOM 1010 O O . GLY A 1 123 ? -2.127 9.507 0.445 1.00 94.12 123 GLY A O 1
ATOM 1011 N N . LEU A 1 124 ? -3.303 7.614 0.738 1.00 95.81 124 LEU A N 1
ATOM 1012 C CA . LEU A 1 124 ? -2.117 6.769 0.895 1.00 95.81 124 LEU A CA 1
ATOM 1013 C C . LEU A 1 124 ? -1.318 6.686 -0.423 1.00 95.81 124 LEU A C 1
ATOM 1015 O O . LEU A 1 124 ? -1.925 6.665 -1.499 1.00 95.81 124 LEU A O 1
ATOM 1019 N N . PRO A 1 125 ? 0.025 6.569 -0.372 1.00 94.25 125 PRO A N 1
ATOM 1020 C CA . PRO A 1 125 ? 0.851 6.511 -1.580 1.00 94.25 125 PRO A CA 1
ATOM 1021 C C . PRO A 1 125 ? 0.511 5.342 -2.521 1.00 94.25 125 PRO A C 1
ATOM 1023 O O . PRO A 1 125 ? 0.649 5.452 -3.741 1.00 94.25 125 PRO A O 1
ATOM 1026 N N . SER A 1 126 ? 0.085 4.208 -1.965 1.00 95.19 126 SER A N 1
ATOM 1027 C CA . SER A 1 126 ? -0.335 3.020 -2.706 1.00 95.19 126 SER A CA 1
ATOM 1028 C C . SER A 1 126 ? -1.245 2.146 -1.837 1.00 95.19 126 SER A C 1
ATOM 1030 O O . SER A 1 126 ? -1.292 2.315 -0.621 1.00 95.19 126 SER A O 1
ATOM 1032 N N . THR A 1 127 ? -1.911 1.156 -2.437 1.00 96.62 127 THR A N 1
ATOM 1033 C CA . THR A 1 127 ? -2.598 0.081 -1.696 1.00 96.62 127 THR A CA 1
ATOM 1034 C C . THR A 1 127 ? -1.703 -1.119 -1.382 1.00 96.62 127 THR A C 1
ATOM 1036 O O . THR A 1 127 ? -2.192 -2.165 -0.968 1.00 96.62 127 THR A O 1
ATOM 1039 N N . CYS A 1 128 ? -0.387 -1.020 -1.588 1.00 95.50 128 CYS A N 1
ATOM 1040 C CA . CYS A 1 128 ? 0.551 -2.082 -1.227 1.00 95.50 128 CYS A CA 1
ATOM 1041 C C . CYS A 1 128 ? 1.076 -1.830 0.190 1.00 95.50 128 CYS A C 1
ATOM 1043 O O . CYS A 1 128 ? 2.174 -1.306 0.361 1.00 95.50 128 CYS A O 1
ATOM 1045 N N . PHE A 1 129 ? 0.260 -2.133 1.203 1.00 96.50 129 PHE A N 1
ATOM 1046 C CA . PHE A 1 129 ? 0.612 -1.927 2.610 1.00 96.50 129 PHE A CA 1
ATOM 1047 C C . PHE A 1 129 ? 0.074 -3.026 3.524 1.00 96.50 129 PHE A C 1
ATOM 1049 O O . PHE A 1 129 ? -0.895 -3.703 3.177 1.00 96.50 129 PHE A O 1
ATOM 1056 N N . TYR A 1 130 ? 0.667 -3.162 4.708 1.00 96.75 130 TYR A N 1
ATOM 1057 C CA . TYR A 1 130 ? 0.034 -3.774 5.877 1.00 96.75 130 TYR A CA 1
ATOM 1058 C C . TYR A 1 130 ? -0.169 -2.713 6.965 1.00 96.75 130 TYR A C 1
ATOM 1060 O O . TYR A 1 130 ? 0.438 -1.639 6.920 1.00 96.75 130 TYR A O 1
ATOM 1068 N N . VAL A 1 131 ? -1.052 -3.000 7.917 1.00 97.50 131 VAL A N 1
ATOM 1069 C CA . VAL A 1 131 ? -1.403 -2.095 9.011 1.00 97.50 131 VAL A CA 1
ATOM 1070 C C . VAL A 1 131 ? -1.210 -2.811 10.342 1.00 97.50 131 VAL A C 1
ATOM 1072 O O . VAL A 1 131 ? -1.535 -3.989 10.464 1.00 97.50 131 VAL A O 1
ATOM 1075 N N . GLU A 1 132 ? -0.646 -2.112 11.321 1.00 97.19 132 GLU A N 1
ATOM 1076 C CA . GLU A 1 132 ? -0.489 -2.597 12.691 1.00 97.19 132 GLU A CA 1
ATOM 1077 C C . GLU A 1 132 ? -1.163 -1.625 13.659 1.00 97.19 132 GLU A C 1
ATOM 1079 O O . GLU A 1 132 ? -0.815 -0.437 13.656 1.00 97.19 132 GLU A O 1
ATOM 1084 N N . PRO A 1 133 ? -2.104 -2.095 14.490 1.00 97.50 133 PRO A N 1
ATOM 1085 C CA . PRO A 1 133 ? -2.651 -1.283 15.558 1.00 97.50 133 PRO A CA 1
ATOM 1086 C C . PRO A 1 133 ? -1.673 -1.221 16.738 1.00 97.50 133 PRO A C 1
ATOM 1088 O O . PRO A 1 133 ? -1.042 -2.215 17.104 1.00 97.50 133 PRO A O 1
ATOM 1091 N N . GLN A 1 134 ? -1.584 -0.059 17.376 1.00 97.88 134 GLN A N 1
ATOM 1092 C CA . GLN A 1 134 ? -1.041 0.067 18.723 1.00 97.88 134 GLN A CA 1
ATOM 1093 C C . GLN A 1 134 ? -2.207 -0.007 19.705 1.00 97.88 134 GLN A C 1
ATOM 1095 O O . GLN A 1 134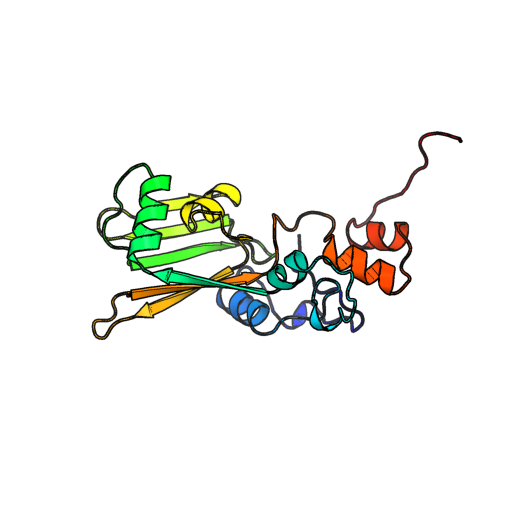 ? -3.091 0.841 19.660 1.00 97.88 134 GLN A O 1
ATOM 1100 N N . LEU A 1 135 ? -2.213 -1.006 20.584 1.00 97.69 135 LEU A N 1
ATOM 1101 C CA . LEU A 1 135 ? -3.297 -1.222 21.543 1.00 97.69 135 LEU A CA 1
ATOM 1102 C C . LEU A 1 135 ? -2.998 -0.547 22.889 1.00 97.69 135 LEU A C 1
ATOM 1104 O O . LEU A 1 135 ? -1.834 -0.420 23.281 1.00 97.69 135 LEU A O 1
ATOM 1108 N N . ASP A 1 136 ? -4.043 -0.127 23.597 1.00 95.38 136 ASP A N 1
ATOM 1109 C CA . ASP A 1 136 ? -3.969 0.234 25.013 1.00 95.38 136 ASP A CA 1
ATOM 1110 C C . ASP A 1 136 ? -3.987 -1.005 25.931 1.00 95.38 136 ASP A C 1
ATOM 1112 O O . ASP A 1 136 ? -3.935 -2.151 25.479 1.00 95.38 136 ASP A O 1
ATOM 1116 N N . ALA A 1 137 ? -4.026 -0.768 27.246 1.00 95.69 137 ALA A N 1
ATOM 1117 C CA . ALA A 1 137 ? -4.016 -1.819 28.263 1.00 95.69 137 ALA A CA 1
ATOM 1118 C C . ALA A 1 137 ? -5.248 -2.741 28.213 1.00 95.69 137 ALA A C 1
ATOM 1120 O O . ALA A 1 137 ? -5.154 -3.887 28.652 1.00 95.69 137 ALA A O 1
ATOM 1121 N N . ASP A 1 138 ? -6.364 -2.261 27.662 1.00 93.62 138 ASP A N 1
ATOM 1122 C CA . ASP A 1 138 ? -7.619 -3.002 27.540 1.00 93.62 138 ASP A CA 1
ATOM 1123 C C . ASP A 1 138 ? -7.748 -3.688 26.165 1.00 93.62 138 ASP A C 1
ATOM 1125 O O . ASP A 1 138 ? -8.755 -4.333 25.870 1.00 93.62 138 ASP A O 1
ATOM 1129 N N . GLY A 1 139 ? -6.711 -3.589 25.322 1.00 92.81 139 GLY A N 1
ATOM 1130 C CA . GLY A 1 139 ? -6.673 -4.182 23.987 1.00 92.81 139 GLY A CA 1
ATOM 1131 C C . GLY A 1 139 ? -7.352 -3.328 22.916 1.00 92.81 139 GLY A C 1
ATOM 1132 O O . GLY A 1 139 ? -7.645 -3.836 21.834 1.00 92.81 139 GLY A O 1
ATOM 1133 N N . PHE A 1 140 ? -7.605 -2.047 23.187 1.00 93.88 140 PHE A N 1
ATOM 1134 C CA . PHE A 1 140 ? -8.298 -1.150 22.272 1.00 93.88 140 PHE A CA 1
ATOM 1135 C C . PHE A 1 140 ? -7.308 -0.336 21.413 1.00 93.88 140 PHE A C 1
ATOM 1137 O O . PHE A 1 140 ? -6.322 0.177 21.946 1.00 93.88 140 PHE A O 1
ATOM 1144 N N . PRO A 1 141 ? -7.514 -0.178 20.088 1.00 97.19 141 PRO A N 1
ATOM 1145 C CA . PRO A 1 141 ? -6.523 0.472 19.223 1.00 97.19 141 PRO A CA 1
ATOM 1146 C C . PRO A 1 141 ? -6.404 1.974 19.486 1.00 97.19 141 PRO A C 1
ATOM 1148 O O . PRO A 1 141 ? -7.332 2.717 19.200 1.00 97.19 141 PRO A O 1
ATOM 1151 N N . LEU A 1 142 ? -5.269 2.458 19.978 1.00 97.81 142 LEU A N 1
ATOM 1152 C CA . LEU A 1 142 ? -4.981 3.889 20.128 1.00 97.81 142 LEU A CA 1
ATOM 1153 C C . LEU A 1 142 ? -4.636 4.543 18.789 1.00 97.81 142 LEU A C 1
ATOM 1155 O O . LEU A 1 142 ? -5.142 5.615 18.465 1.00 97.81 142 LEU A O 1
ATOM 1159 N N . SER A 1 143 ? -3.805 3.871 17.999 1.00 98.31 143 SER A N 1
ATOM 1160 C CA . SER A 1 143 ? -3.321 4.354 16.710 1.00 98.31 143 SER A CA 1
ATOM 1161 C C . SER A 1 143 ? -3.130 3.190 15.744 1.00 98.31 143 SER A C 1
ATOM 1163 O O . SER A 1 143 ? -3.074 2.025 16.147 1.00 98.31 143 SER A O 1
ATOM 1165 N N . PHE A 1 144 ? -3.024 3.501 14.455 1.00 98.62 144 PHE A N 1
ATOM 1166 C CA . PHE A 1 144 ? -2.716 2.530 13.412 1.00 98.62 144 PHE A CA 1
ATOM 1167 C C . PHE A 1 144 ? -1.511 3.010 12.619 1.00 98.62 144 PHE A C 1
ATOM 1169 O O . PHE A 1 144 ? -1.454 4.152 12.157 1.00 98.62 144 PHE A O 1
ATOM 1176 N N . THR A 1 145 ? -0.549 2.115 12.435 1.00 98.38 145 THR A N 1
ATOM 1177 C CA . THR A 1 145 ? 0.639 2.368 11.630 1.00 98.38 145 THR A CA 1
ATOM 1178 C C . THR A 1 145 ? 0.571 1.568 10.343 1.00 98.38 145 THR A C 1
ATOM 1180 O O . THR A 1 145 ? 0.524 0.340 10.358 1.00 98.38 145 THR A O 1
ATOM 1183 N N . PHE A 1 146 ? 0.601 2.278 9.222 1.00 97.88 146 PHE A N 1
ATOM 1184 C CA . PHE A 1 146 ? 0.661 1.721 7.883 1.00 97.88 146 PHE A CA 1
ATOM 1185 C C . PHE A 1 146 ? 2.113 1.624 7.438 1.00 97.88 146 PHE A C 1
ATOM 1187 O O . PHE A 1 146 ? 2.862 2.605 7.480 1.00 97.88 146 PHE A O 1
ATOM 1194 N N . TYR A 1 147 ? 2.481 0.447 6.953 1.00 96.62 147 TYR A N 1
ATOM 1195 C CA . TYR A 1 147 ? 3.775 0.169 6.351 1.00 96.62 147 TYR A CA 1
ATOM 1196 C C . TYR A 1 147 ? 3.532 -0.261 4.917 1.00 96.62 147 TYR A C 1
ATOM 1198 O O . TYR A 1 147 ? 2.925 -1.307 4.671 1.00 96.62 147 TYR A O 1
ATOM 1206 N N . GLY A 1 148 ? 3.985 0.547 3.968 1.00 94.50 148 GLY A N 1
ATOM 1207 C CA . GLY A 1 148 ? 3.696 0.307 2.567 1.00 94.50 148 GLY A CA 1
ATOM 120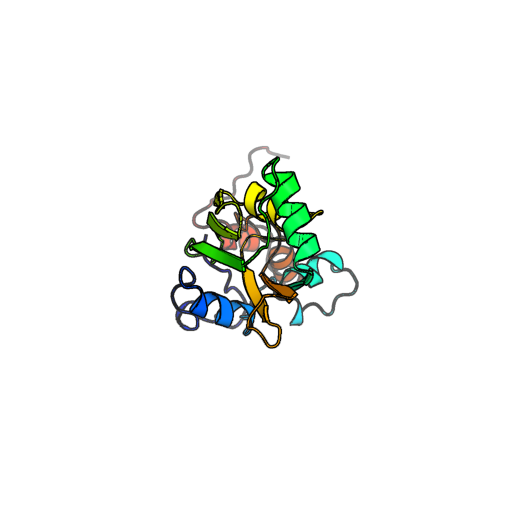8 C C . GLY A 1 148 ? 4.874 0.486 1.635 1.00 94.50 148 GLY A C 1
ATOM 1209 O O . GLY A 1 148 ? 5.986 0.851 2.023 1.00 94.50 148 GLY A O 1
ATOM 1210 N N . ALA A 1 149 ? 4.613 0.161 0.376 1.00 91.94 149 ALA A N 1
ATOM 1211 C CA . ALA A 1 149 ? 5.606 0.080 -0.673 1.00 91.94 149 ALA A CA 1
ATOM 1212 C C . ALA A 1 149 ? 5.101 0.691 -1.983 1.00 91.94 149 ALA A C 1
ATOM 1214 O O . ALA A 1 149 ? 3.966 0.475 -2.419 1.00 91.94 149 ALA A O 1
ATOM 1215 N N . GLY A 1 150 ? 5.990 1.423 -2.645 1.00 89.88 150 GLY A N 1
ATOM 1216 C CA . GLY A 1 150 ? 5.728 2.084 -3.918 1.00 89.88 150 GLY A CA 1
ATOM 1217 C C . GLY A 1 150 ? 4.743 3.255 -3.835 1.00 89.88 150 GLY A C 1
ATOM 1218 O O . GLY A 1 150 ? 4.100 3.510 -2.817 1.00 89.88 150 GLY A O 1
ATOM 1219 N N . PHE A 1 151 ? 4.609 3.942 -4.969 1.00 89.38 151 PHE A N 1
ATOM 1220 C CA . PHE A 1 151 ? 3.670 5.039 -5.186 1.00 89.38 151 PHE A CA 1
ATOM 1221 C C . PHE A 1 151 ? 2.927 4.846 -6.512 1.00 89.38 151 PHE A C 1
ATOM 1223 O O . PHE A 1 151 ? 3.537 4.470 -7.516 1.00 89.38 151 PHE A O 1
ATOM 1230 N N . GLY A 1 152 ? 1.612 5.067 -6.499 1.00 86.75 152 GLY A N 1
ATOM 1231 C CA . GLY A 1 152 ? 0.717 4.827 -7.634 1.00 86.75 152 GLY A CA 1
ATOM 1232 C C . GLY A 1 152 ? 0.321 3.355 -7.813 1.00 86.75 152 GLY A C 1
ATOM 1233 O O . GLY A 1 152 ? 0.642 2.500 -6.982 1.00 86.75 152 GLY A O 1
ATOM 1234 N N . ASN A 1 153 ? -0.343 3.060 -8.935 1.00 84.38 153 ASN A N 1
ATOM 1235 C CA . ASN A 1 153 ? -1.011 1.780 -9.221 1.00 84.38 153 ASN A CA 1
ATOM 1236 C C . ASN A 1 153 ? -0.070 0.602 -9.507 1.00 84.38 153 ASN A C 1
ATOM 1238 O O . ASN A 1 153 ? -0.482 -0.557 -9.497 1.00 84.38 153 ASN A O 1
ATOM 1242 N N . GLY A 1 154 ? 1.210 0.890 -9.748 1.00 82.81 154 GLY A N 1
ATOM 1243 C CA . GLY A 1 154 ? 2.221 -0.110 -10.067 1.00 82.81 154 GLY A CA 1
ATOM 1244 C C . GLY A 1 154 ? 2.053 -0.757 -11.436 1.00 82.81 154 GLY A C 1
ATOM 1245 O O . GLY A 1 154 ? 2.627 -1.813 -11.635 1.00 82.81 154 GLY A O 1
ATOM 1246 N N . ALA A 1 155 ? 1.280 -0.184 -12.359 1.00 85.44 155 ALA A N 1
ATOM 1247 C CA . ALA A 1 155 ? 1.118 -0.690 -13.717 1.00 85.44 155 ALA A CA 1
ATOM 1248 C C . ALA A 1 155 ? 2.138 -0.059 -14.689 1.00 85.44 155 ALA A C 1
ATOM 1250 O O . ALA A 1 155 ? 2.388 1.142 -14.649 1.00 85.44 155 ALA A O 1
ATOM 1251 N N . GLY A 1 156 ? 2.686 -0.858 -15.610 1.00 87.56 156 GLY A N 1
ATOM 1252 C CA . GLY A 1 156 ? 3.648 -0.413 -16.617 1.00 87.56 156 GLY A CA 1
ATOM 1253 C C . GLY A 1 156 ? 5.042 -0.113 -16.061 1.00 87.56 156 GLY A C 1
ATOM 1254 O O . GLY A 1 156 ? 5.679 -0.977 -15.462 1.00 87.56 156 GLY A O 1
ATOM 1255 N N . LEU A 1 157 ? 5.523 1.103 -16.321 1.00 88.94 157 LEU A N 1
ATOM 1256 C CA . LEU A 1 157 ? 6.904 1.521 -16.094 1.00 88.94 157 LEU A CA 1
ATOM 1257 C C . LEU A 1 157 ? 7.084 2.201 -14.733 1.00 88.94 157 LEU A C 1
ATOM 1259 O O . LEU A 1 157 ? 6.434 3.203 -14.432 1.00 88.94 157 LEU A O 1
ATOM 1263 N N . CYS A 1 158 ? 8.022 1.700 -13.926 1.00 88.75 158 CYS A N 1
ATOM 1264 C CA . CYS A 1 158 ? 8.454 2.392 -12.717 1.00 88.75 158 CYS A CA 1
ATOM 1265 C C . CYS A 1 158 ? 9.431 3.511 -13.090 1.00 88.75 158 CYS A C 1
ATOM 1267 O O . CYS A 1 158 ? 10.549 3.238 -13.512 1.00 88.75 158 CYS A O 1
ATOM 1269 N N . GLN A 1 159 ? 9.037 4.772 -12.902 1.00 86.69 159 GLN A N 1
ATOM 1270 C CA . GLN A 1 159 ? 9.870 5.928 -13.265 1.00 86.69 159 GLN A CA 1
ATOM 1271 C C . GLN A 1 159 ? 11.213 5.939 -12.523 1.00 86.69 159 GLN A C 1
ATOM 1273 O O . GLN A 1 159 ? 12.256 6.137 -13.1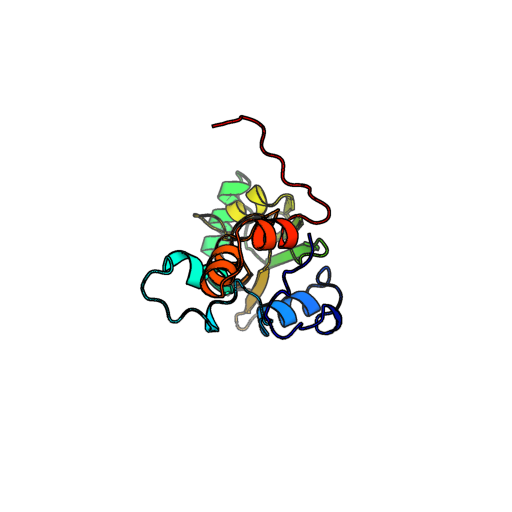38 1.00 86.69 159 GLN A O 1
ATOM 1278 N N . ALA A 1 160 ? 11.196 5.660 -11.216 1.00 85.75 160 ALA A N 1
ATOM 1279 C CA . ALA A 1 160 ? 12.408 5.569 -10.405 1.00 85.75 160 ALA A CA 1
ATOM 1280 C C . ALA A 1 160 ? 13.332 4.437 -10.877 1.00 85.75 160 ALA A C 1
ATOM 1282 O O . ALA A 1 160 ? 14.542 4.624 -10.979 1.00 85.75 160 ALA A O 1
ATOM 1283 N N . GLY A 1 161 ? 12.760 3.272 -11.197 1.00 86.94 161 GLY A N 1
ATOM 1284 C CA . GLY A 1 161 ? 13.540 2.146 -11.695 1.00 86.94 161 GLY A CA 1
ATOM 1285 C C . GLY A 1 161 ? 14.106 2.406 -13.092 1.00 86.94 161 GLY A C 1
ATOM 1286 O O . GLY A 1 161 ? 15.287 2.179 -13.310 1.00 86.94 161 GLY A O 1
ATOM 1287 N N . ALA A 1 162 ? 13.315 2.966 -14.011 1.00 89.25 162 ALA A N 1
ATOM 1288 C CA . ALA A 1 162 ? 13.770 3.379 -15.339 1.00 89.25 162 ALA A CA 1
ATOM 1289 C C . ALA A 1 162 ? 14.919 4.399 -15.275 1.00 89.25 162 ALA A C 1
ATOM 1291 O O . ALA A 1 162 ? 15.901 4.259 -15.999 1.00 89.25 162 ALA A O 1
ATOM 1292 N N . TYR A 1 163 ? 14.828 5.383 -14.376 1.00 87.06 163 TYR A N 1
ATOM 1293 C CA . TYR A 1 163 ? 15.902 6.350 -14.144 1.00 87.06 163 TYR A CA 1
ATOM 1294 C C . TYR A 1 163 ? 17.200 5.659 -13.700 1.00 87.06 163 TYR A C 1
ATOM 1296 O O . TYR A 1 163 ? 18.261 5.912 -14.262 1.00 87.06 163 TYR A O 1
ATOM 1304 N N . ASN A 1 164 ? 17.120 4.727 -12.745 1.00 84.06 164 ASN A N 1
ATOM 1305 C CA . ASN A 1 164 ? 18.297 3.995 -12.271 1.00 84.06 164 ASN A CA 1
ATOM 1306 C C . ASN A 1 164 ? 18.865 3.020 -13.304 1.00 84.06 164 ASN A C 1
ATOM 1308 O O . ASN A 1 164 ? 20.080 2.866 -13.383 1.00 84.06 164 ASN A O 1
ATOM 1312 N N . MET A 1 165 ? 18.017 2.389 -14.117 1.00 88.62 165 MET A N 1
ATOM 1313 C CA . MET A 1 165 ? 18.476 1.606 -15.264 1.00 88.62 165 MET A CA 1
ATOM 1314 C C . MET A 1 165 ? 19.256 2.491 -16.246 1.00 88.62 165 MET A C 1
ATOM 1316 O O . MET A 1 165 ? 20.344 2.110 -16.670 1.00 88.62 165 MET A O 1
ATOM 1320 N N . ALA A 1 166 ? 18.757 3.697 -16.547 1.00 90.00 166 ALA A N 1
ATOM 1321 C CA . ALA A 1 166 ? 19.440 4.648 -17.426 1.00 90.00 166 ALA A CA 1
ATOM 1322 C C . ALA A 1 166 ? 20.786 5.121 -16.848 1.00 90.00 166 ALA A C 1
ATOM 1324 O O . ALA A 1 166 ? 21.782 5.141 -17.566 1.00 90.00 166 ALA A O 1
ATOM 1325 N N . LEU A 1 167 ? 20.853 5.426 -15.543 1.00 86.62 167 LEU A N 1
ATOM 1326 C CA . LEU A 1 167 ? 22.117 5.761 -14.865 1.00 86.62 167 LEU A CA 1
ATOM 1327 C C . LEU A 1 167 ? 23.147 4.625 -14.924 1.00 86.62 167 LEU A C 1
ATOM 1329 O O . LEU A 1 167 ? 24.349 4.876 -14.924 1.00 86.62 167 LEU A O 1
ATOM 1333 N N . LYS A 1 168 ? 22.682 3.375 -14.994 1.00 86.81 168 LYS A N 1
ATOM 1334 C CA . LYS A 1 168 ? 23.525 2.186 -15.175 1.00 86.81 168 LYS A CA 1
ATOM 1335 C C . LYS A 1 168 ? 23.859 1.889 -16.641 1.00 86.81 168 LYS A C 1
ATOM 1337 O O . LYS A 1 168 ? 24.498 0.880 -16.921 1.00 86.81 168 LYS A O 1
ATOM 1342 N N . GLY A 1 169 ? 23.463 2.762 -17.565 1.00 91.06 169 GLY A N 1
ATOM 1343 C CA . GLY A 1 169 ? 23.787 2.665 -18.986 1.00 91.06 169 GLY A CA 1
ATOM 1344 C C . GLY A 1 169 ? 22.764 1.913 -19.834 1.00 91.06 169 GLY A C 1
ATOM 1345 O O . GLY A 1 169 ? 23.030 1.705 -21.015 1.00 91.06 169 GLY A O 1
ATOM 1346 N N . ALA A 1 170 ? 21.606 1.526 -19.284 1.00 92.12 170 ALA A N 1
ATOM 1347 C CA . ALA A 1 170 ? 20.547 0.923 -20.086 1.00 92.12 170 ALA A CA 1
ATOM 1348 C C . ALA A 1 170 ? 19.970 1.944 -21.079 1.00 92.12 170 ALA A C 1
ATOM 1350 O O . ALA A 1 170 ? 19.614 3.072 -20.724 1.00 92.12 170 ALA A O 1
ATOM 1351 N N . SER A 1 171 ? 19.842 1.525 -22.330 1.00 95.75 171 SER A N 1
ATOM 1352 C CA . SER A 1 171 ? 19.165 2.267 -23.389 1.00 95.75 171 SER A CA 1
ATOM 1353 C C . SER A 1 171 ? 17.651 2.351 -23.151 1.00 95.75 171 SER A C 1
ATOM 1355 O O . SER A 1 171 ? 17.055 1.564 -22.409 1.00 95.75 171 SER A O 1
ATOM 1357 N N . TYR A 1 172 ? 16.989 3.308 -23.810 1.00 95.31 172 TYR A N 1
ATOM 1358 C CA . TYR A 1 172 ? 15.540 3.481 -23.670 1.00 95.31 172 TYR A CA 1
ATOM 1359 C C . TYR A 1 172 ? 14.762 2.224 -24.092 1.00 95.31 172 TYR A C 1
ATOM 1361 O O . TYR A 1 172 ? 13.734 1.915 -23.490 1.00 95.31 172 TYR A O 1
ATOM 1369 N N . ASP A 1 173 ? 15.229 1.482 -25.101 1.00 94.94 173 ASP A N 1
ATOM 1370 C CA . ASP A 1 173 ? 14.542 0.280 -25.559 1.00 94.94 173 ASP A CA 1
ATOM 1371 C C . ASP A 1 173 ? 14.750 -0.909 -24.620 1.00 94.94 173 ASP A C 1
ATOM 1373 O O . ASP A 1 173 ? 13.806 -1.675 -24.426 1.00 94.94 173 ASP A O 1
ATOM 1377 N N . GLU A 1 174 ? 15.917 -1.040 -23.982 1.00 93.44 174 GLU A N 1
ATOM 1378 C CA . GLU A 1 174 ? 16.139 -2.017 -22.905 1.00 93.44 174 GLU A CA 1
ATOM 1379 C C . GLU A 1 174 ? 15.207 -1.755 -21.716 1.00 93.44 174 GLU A C 1
ATOM 1381 O O . GLU A 1 174 ? 14.537 -2.673 -21.238 1.00 93.44 174 GLU A O 1
ATOM 1386 N N . ILE A 1 175 ? 15.080 -0.491 -21.296 1.00 93.19 175 ILE A N 1
ATOM 1387 C CA . ILE A 1 175 ? 14.166 -0.082 -20.219 1.00 93.19 175 ILE A CA 1
ATOM 1388 C C . ILE A 1 175 ? 12.713 -0.411 -20.582 1.00 93.19 175 ILE A C 1
ATOM 1390 O O . ILE A 1 175 ? 11.977 -0.981 -19.775 1.00 93.19 175 ILE A O 1
ATOM 1394 N N . LEU A 1 176 ? 12.269 -0.077 -21.797 1.00 93.94 176 LEU A N 1
ATOM 1395 C CA . LEU A 1 176 ? 10.895 -0.358 -22.219 1.00 93.94 176 LEU A CA 1
ATOM 1396 C C . LEU A 1 176 ? 10.621 -1.864 -22.306 1.00 93.94 176 LEU A C 1
ATOM 1398 O O . LEU A 1 176 ? 9.581 -2.311 -21.826 1.00 93.94 176 LEU A O 1
ATOM 1402 N N . LYS A 1 177 ? 11.544 -2.652 -22.868 1.00 92.25 177 LYS A N 1
ATOM 1403 C CA . LYS A 1 177 ? 11.411 -4.118 -22.961 1.00 92.25 177 LYS A CA 1
ATOM 1404 C C . LYS A 1 177 ? 11.398 -4.794 -21.585 1.00 92.25 177 LYS A C 1
ATOM 1406 O O . LYS A 1 177 ? 10.770 -5.842 -21.440 1.00 92.25 177 LYS A O 1
ATOM 1411 N N . HIS A 1 178 ? 12.044 -4.194 -20.582 1.00 89.56 178 HIS A N 1
ATOM 1412 C CA . HIS A 1 178 ? 12.005 -4.656 -19.192 1.00 89.56 178 HIS A CA 1
ATOM 1413 C C . HIS A 1 178 ? 10.608 -4.521 -18.569 1.00 89.56 178 HIS A C 1
ATOM 1415 O O . HIS A 1 178 ? 10.048 -5.499 -18.069 1.00 89.56 178 HIS A O 1
ATOM 1421 N N . TYR A 1 179 ? 10.008 -3.327 -18.642 1.00 89.62 179 TYR A N 1
ATOM 1422 C CA . TYR A 1 179 ? 8.695 -3.059 -18.033 1.00 89.62 179 TYR A CA 1
ATOM 1423 C C . TYR A 1 179 ? 7.514 -3.576 -18.859 1.00 89.62 179 TYR A C 1
ATOM 1425 O O . TYR A 1 179 ? 6.475 -3.952 -18.309 1.00 89.62 179 TYR A O 1
ATOM 1433 N N . PHE A 1 180 ? 7.660 -3.613 -20.181 1.00 90.50 180 PHE A N 1
ATOM 1434 C CA . PHE A 1 180 ? 6.623 -4.049 -21.103 1.00 90.50 180 PHE A CA 1
ATOM 1435 C C . PHE A 1 180 ? 7.093 -5.301 -21.840 1.00 90.50 180 PHE A C 1
ATOM 1437 O O . PHE A 1 180 ? 7.797 -5.246 -22.845 1.00 90.50 180 PHE A O 1
ATOM 1444 N N . ARG A 1 181 ? 6.692 -6.468 -21.333 1.00 85.94 181 ARG A N 1
ATOM 1445 C CA . ARG A 1 181 ? 7.075 -7.752 -21.934 1.00 85.94 181 ARG A CA 1
ATOM 1446 C C . ARG A 1 181 ? 6.472 -7.904 -23.330 1.00 85.94 181 ARG A C 1
ATOM 1448 O O . ARG A 1 181 ? 5.315 -7.555 -23.548 1.00 85.94 181 ARG A O 1
ATOM 1455 N N . ASN A 1 182 ? 7.239 -8.509 -24.235 1.00 90.00 182 ASN A N 1
ATOM 1456 C CA . ASN A 1 182 ? 6.813 -8.864 -25.594 1.00 90.00 182 ASN A CA 1
ATOM 1457 C C . ASN A 1 182 ? 6.364 -7.671 -26.462 1.00 90.00 182 ASN A C 1
ATOM 1459 O O . ASN A 1 182 ? 5.519 -7.833 -27.343 1.00 90.00 182 ASN A O 1
ATOM 1463 N N . ILE A 1 183 ? 6.915 -6.475 -26.231 1.00 92.94 183 ILE A N 1
ATOM 1464 C CA . ILE A 1 183 ? 6.674 -5.320 -27.104 1.00 92.94 183 ILE A CA 1
ATOM 1465 C C . ILE A 1 183 ? 7.639 -5.284 -28.289 1.00 92.94 183 ILE A C 1
ATOM 1467 O O . 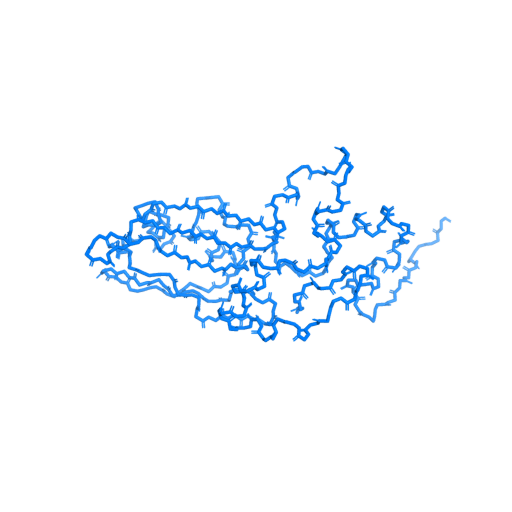ILE A 1 183 ? 8.759 -5.787 -28.219 1.00 92.94 183 ILE A O 1
ATOM 1471 N N . ASN A 1 184 ? 7.222 -4.588 -29.344 1.00 91.75 184 ASN A N 1
ATOM 1472 C CA . ASN A 1 184 ? 8.091 -4.144 -30.428 1.00 91.75 184 ASN A CA 1
ATOM 1473 C C . ASN A 1 184 ? 8.044 -2.618 -30.508 1.00 91.75 184 ASN A C 1
ATOM 1475 O O . ASN A 1 184 ? 6.971 -2.022 -30.406 1.00 91.75 184 ASN A O 1
ATOM 1479 N N . ILE A 1 185 ? 9.198 -1.989 -30.717 1.00 92.75 185 ILE A N 1
ATOM 1480 C CA . ILE A 1 185 ? 9.308 -0.538 -30.885 1.00 92.75 185 ILE A CA 1
ATOM 1481 C C . ILE A 1 185 ? 9.341 -0.241 -32.382 1.00 92.75 185 ILE A C 1
ATOM 1483 O O . ILE A 1 185 ? 10.111 -0.852 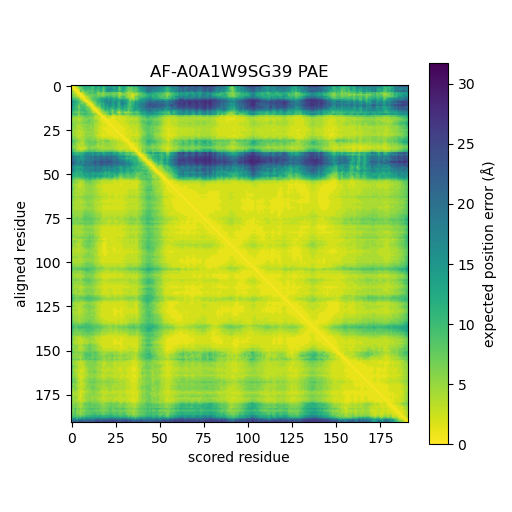-33.122 1.00 92.75 185 ILE A O 1
ATOM 1487 N N . LYS A 1 186 ? 8.491 0.685 -32.835 1.00 92.56 186 LYS A N 1
ATOM 1488 C CA . LYS A 1 186 ? 8.361 1.052 -34.247 1.00 92.56 186 LYS A CA 1
ATOM 1489 C C . LYS A 1 186 ? 8.452 2.567 -34.414 1.00 92.56 186 LYS A C 1
ATOM 1491 O O . LYS A 1 186 ? 7.736 3.304 -33.741 1.00 92.56 186 LYS A O 1
ATOM 1496 N N . LYS A 1 187 ? 9.282 3.019 -35.356 1.00 91.81 187 LYS A N 1
ATOM 1497 C CA . LYS A 1 187 ? 9.287 4.404 -35.842 1.00 91.81 187 LYS A CA 1
ATOM 1498 C C . LYS A 1 187 ? 8.070 4.601 -36.758 1.00 91.81 187 LYS A C 1
ATOM 1500 O O . LYS A 1 187 ? 7.892 3.836 -37.704 1.00 91.81 187 LYS A O 1
ATOM 1505 N N . ILE A 1 188 ? 7.196 5.557 -36.432 1.00 94.69 188 ILE A N 1
ATOM 1506 C CA . ILE A 1 188 ? 5.930 5.799 -37.160 1.00 94.69 188 ILE A CA 1
ATOM 1507 C C . ILE A 1 188 ? 5.968 7.017 -38.097 1.00 94.69 188 ILE A C 1
ATOM 1509 O O . ILE A 1 188 ? 5.051 7.176 -38.895 1.00 94.69 188 ILE A O 1
ATOM 1513 N N . TYR A 1 189 ? 7.031 7.821 -38.042 1.00 89.75 189 TYR A N 1
ATOM 1514 C CA . TYR A 1 189 ? 7.298 8.943 -38.946 1.00 89.75 189 TYR A CA 1
ATOM 1515 C C . TYR A 1 189 ? 8.777 8.928 -39.333 1.00 89.75 189 TYR A C 1
ATOM 1517 O O . TYR A 1 189 ? 9.604 8.593 -38.487 1.00 89.75 189 TYR A O 1
ATOM 1525 N N . GLU A 1 190 ? 9.105 9.256 -40.579 1.00 81.88 190 GLU A N 1
ATOM 1526 C CA . GLU A 1 190 ? 10.482 9.551 -41.000 1.00 81.88 190 GLU A CA 1
ATOM 1527 C C . GLU A 1 190 ? 10.827 11.003 -40.629 1.00 81.88 190 GLU A C 1
ATOM 1529 O O . GLU A 1 190 ? 9.915 11.821 -40.497 1.00 81.88 190 GLU A O 1
ATOM 1534 N N . ASP A 1 191 ? 12.113 11.276 -40.369 1.00 74.25 191 ASP A N 1
ATOM 1535 C CA . ASP A 1 191 ? 12.586 12.627 -40.014 1.00 74.25 191 ASP A CA 1
ATOM 1536 C C . ASP A 1 191 ? 12.575 13.558 -41.234 1.00 74.25 191 ASP A C 1
ATOM 1538 O O . ASP A 1 191 ? 12.860 13.058 -42.350 1.00 74.25 191 ASP A O 1
#

Sequence (191 aa):
MFPIFDGDNGENLKDYDDLTANENLKKWVTEPPNAYCNSKFILDFDFPGHLRNYFRWKVSYERNELEHFISQYAGRKIGSLFEILPSLRNHSGRIQEVEILASDTNLTITGEREICKSLSEKGLPSTCFYVEPQLDADGFPLSFTFYGAGFGNGAGLCQAGAYNMALKGASYDEILKHYFRNINIKKIYED

Foldseek 3Di:
DAAAQAAPVCDDPVPQPFLQDPVSLVCCLVVPHHGLQQCPVVPDPPDPPVSNQAQKHKDKDFQVVLQVLLCVLVVHGQAGWADKALPGDDRNNARQWIWTDHDRDIDIFGDWQSVQRSRDVVGDQTRNWDKDFDADPVRGGRMIMIIGGHGPDPAFADPSSLVSCVVVPDDPVNRNCVRDPPDDDDDPDDD

Radius of gyration: 19.09 Å; Cα contacts (8 Å, |Δi|>4): 325; chains: 1; bounding box: 46×33×69 Å